Protein AF-A0A6V6YS38-F1 (afdb_monomer)

Radius of gyration: 19.15 Å; Cα contacts (8 Å, |Δi|>4): 257; chains: 1; bounding box: 52×47×45 Å

Structure (mmCIF, N/CA/C/O backbone):
data_AF-A0A6V6YS38-F1
#
_entry.id   AF-A0A6V6YS38-F1
#
loop_
_atom_site.group_PDB
_atom_site.id
_atom_site.type_symbol
_atom_site.label_atom_id
_atom_site.label_alt_id
_atom_site.label_comp_id
_atom_site.label_asym_id
_atom_site.label_entity_id
_atom_site.label_seq_id
_atom_site.pdbx_PDB_ins_code
_atom_site.Cartn_x
_atom_site.Cartn_y
_atom_site.Cartn_z
_atom_site.occupancy
_atom_site.B_iso_or_equiv
_atom_site.auth_seq_id
_atom_site.auth_comp_id
_atom_site.auth_asym_id
_atom_site.auth_atom_id
_atom_site.pdbx_PDB_model_num
ATOM 1 N N . MET A 1 1 ? 4.293 4.737 11.775 1.00 63.19 1 MET A 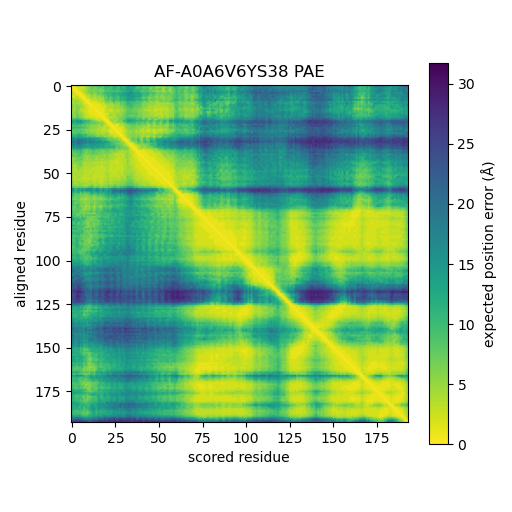N 1
ATOM 2 C CA . MET A 1 1 ? 4.533 5.219 13.163 1.00 63.19 1 MET A CA 1
ATOM 3 C C . MET A 1 1 ? 5.695 4.430 13.756 1.00 63.19 1 MET A C 1
ATOM 5 O O . MET A 1 1 ? 5.780 3.269 13.400 1.00 63.19 1 MET A O 1
ATOM 9 N N . ILE A 1 2 ? 6.575 4.992 14.601 1.00 61.66 2 ILE A N 1
ATOM 10 C CA . ILE A 1 2 ? 7.738 4.248 15.143 1.00 61.66 2 ILE A CA 1
ATOM 11 C C . ILE A 1 2 ? 7.662 4.114 16.668 1.00 61.66 2 ILE A C 1
ATOM 13 O O . ILE A 1 2 ? 7.754 5.125 17.354 1.00 61.66 2 ILE A O 1
ATOM 17 N N . ILE A 1 3 ? 7.565 2.892 17.196 1.00 63.00 3 ILE A N 1
ATOM 18 C CA . ILE A 1 3 ? 7.632 2.599 18.641 1.00 63.00 3 ILE A CA 1
ATOM 19 C C . ILE A 1 3 ? 8.852 1.713 18.891 1.00 63.00 3 ILE A C 1
ATOM 21 O O . ILE A 1 3 ? 8.955 0.652 18.291 1.00 63.00 3 ILE A O 1
ATOM 25 N N . GLU A 1 4 ? 9.812 2.167 19.703 1.00 66.19 4 GLU A N 1
ATOM 26 C CA . GLU A 1 4 ? 11.067 1.434 19.987 1.00 66.19 4 GLU A CA 1
ATOM 27 C C . GLU A 1 4 ? 11.812 0.923 18.727 1.00 66.19 4 GLU A C 1
ATOM 29 O O . GLU A 1 4 ? 12.390 -0.158 18.702 1.00 66.19 4 GLU A O 1
ATOM 34 N N . GLY A 1 5 ? 11.796 1.704 17.638 1.00 64.56 5 GLY A N 1
ATOM 35 C CA . GLY A 1 5 ? 12.422 1.333 16.356 1.00 64.56 5 GLY A CA 1
ATOM 36 C C . GLY A 1 5 ? 11.564 0.438 15.444 1.00 64.56 5 GLY A C 1
ATOM 37 O O . GLY A 1 5 ? 11.982 0.089 14.330 1.00 64.56 5 GLY A O 1
ATOM 38 N N . LEU A 1 6 ? 10.350 0.096 15.875 1.00 62.97 6 LEU A N 1
ATOM 39 C CA . LEU A 1 6 ? 9.393 -0.734 15.148 1.00 62.97 6 LEU A CA 1
ATOM 40 C C . LEU A 1 6 ? 8.407 0.138 14.378 1.00 62.97 6 LEU A C 1
ATOM 42 O O . LEU A 1 6 ? 7.747 0.997 14.959 1.00 62.97 6 LEU A O 1
ATOM 46 N N . ASN A 1 7 ? 8.282 -0.115 13.076 1.00 63.50 7 ASN A N 1
ATOM 47 C CA . ASN A 1 7 ? 7.296 0.571 12.250 1.00 63.50 7 ASN A CA 1
ATOM 48 C C . ASN A 1 7 ? 5.939 -0.107 12.426 1.00 63.50 7 ASN A C 1
ATOM 50 O O . ASN A 1 7 ? 5.775 -1.266 12.055 1.00 63.50 7 ASN A O 1
ATOM 54 N N . ILE A 1 8 ? 4.984 0.633 12.976 1.00 65.00 8 ILE A N 1
ATOM 55 C CA . ILE A 1 8 ? 3.599 0.214 13.170 1.00 65.00 8 ILE A CA 1
ATOM 56 C C . ILE A 1 8 ? 2.719 0.982 12.189 1.00 65.00 8 ILE A C 1
ATOM 58 O O . ILE A 1 8 ? 2.836 2.212 12.057 1.00 65.00 8 ILE A O 1
ATOM 62 N N . PHE A 1 9 ? 1.835 0.239 11.530 1.00 64.38 9 PHE A N 1
ATOM 63 C CA . PHE A 1 9 ? 0.730 0.770 10.744 1.00 64.38 9 PHE A CA 1
ATOM 64 C C . PHE A 1 9 ? -0.583 0.464 11.431 1.00 64.38 9 PHE A C 1
ATOM 66 O O . PHE A 1 9 ? -0.670 -0.485 12.200 1.00 64.38 9 PHE A O 1
ATOM 73 N N . ILE A 1 10 ? -1.562 1.331 11.194 1.00 65.44 10 ILE A N 1
ATOM 74 C CA . ILE A 1 10 ? -2.894 1.224 11.772 1.00 65.44 10 ILE A CA 1
ATOM 75 C C . ILE A 1 10 ? -3.840 0.918 10.612 1.00 65.44 10 ILE A C 1
ATOM 77 O O . ILE A 1 10 ? -4.174 1.815 9.840 1.00 65.44 10 ILE A O 1
ATOM 81 N N . THR A 1 11 ? -4.249 -0.340 10.469 1.00 65.44 11 THR A N 1
ATOM 82 C CA . THR A 1 11 ? -5.358 -0.728 9.586 1.00 65.44 11 THR A CA 1
ATOM 83 C C . THR A 1 11 ? -6.669 -0.127 10.094 1.00 65.44 11 THR A C 1
ATOM 85 O O . THR A 1 11 ? -6.766 0.272 11.258 1.00 65.44 11 THR A O 1
ATOM 88 N N . TRP A 1 12 ? -7.717 -0.085 9.265 1.00 64.38 12 TRP A N 1
ATOM 89 C CA . TRP A 1 12 ? -9.036 0.360 9.734 1.00 64.38 12 TRP A CA 1
ATOM 90 C C . TRP A 1 12 ? -9.541 -0.448 10.929 1.00 64.38 12 TRP A C 1
ATOM 92 O O . TRP A 1 12 ? -10.128 0.125 11.846 1.00 64.38 12 TRP A O 1
ATOM 102 N N . ASP A 1 13 ? -9.281 -1.749 10.970 1.00 66.69 13 ASP A N 1
ATOM 103 C CA . ASP A 1 13 ? -9.660 -2.578 12.109 1.00 66.69 13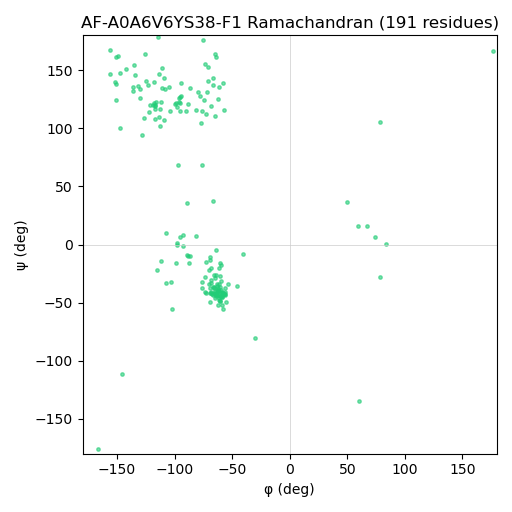 ASP A CA 1
ATOM 104 C C . ASP A 1 13 ? -8.844 -2.267 13.367 1.00 66.69 13 ASP A C 1
ATOM 106 O O . ASP A 1 13 ? -9.422 -2.095 14.441 1.00 66.69 13 ASP A O 1
ATOM 110 N N . GLN A 1 14 ? -7.531 -2.056 13.250 1.00 72.75 14 GLN A N 1
ATOM 111 C CA . GLN A 1 14 ? -6.711 -1.575 14.370 1.00 72.75 14 GLN A CA 1
ATOM 112 C C . GLN A 1 14 ? -7.149 -0.179 14.831 1.00 72.75 14 GLN A C 1
ATOM 114 O O . GLN A 1 14 ? -7.163 0.105 16.030 1.00 72.75 14 GLN A O 1
ATOM 119 N N . TYR A 1 15 ? -7.573 0.677 13.902 1.00 69.31 15 TYR A N 1
ATOM 120 C CA . TYR A 1 15 ? -8.131 1.988 14.205 1.00 69.31 15 TYR A CA 1
ATOM 121 C C . TYR A 1 15 ? -9.447 1.869 14.980 1.00 69.31 15 TYR A C 1
ATOM 123 O O . TYR A 1 15 ? -9.598 2.510 16.017 1.00 69.31 15 TYR A O 1
ATOM 131 N N . LYS A 1 16 ? -10.374 0.998 14.560 1.00 70.25 16 LYS A N 1
ATOM 132 C CA . LYS A 1 16 ? -11.613 0.705 15.308 1.00 70.25 16 LYS A CA 1
ATOM 133 C C . LYS A 1 16 ? -11.307 0.166 16.706 1.00 70.25 16 LYS A C 1
ATOM 135 O O . LYS A 1 16 ? -11.927 0.595 17.676 1.00 70.25 16 LYS A O 1
ATOM 140 N N . ILE A 1 17 ? -10.322 -0.725 16.821 1.00 74.00 17 ILE A N 1
ATOM 141 C CA . ILE A 1 17 ? -9.856 -1.256 18.104 1.00 74.00 17 ILE A CA 1
ATOM 142 C C . ILE A 1 17 ? -9.301 -0.124 18.985 1.00 74.00 17 ILE A C 1
ATOM 144 O O . ILE A 1 17 ? -9.559 -0.107 20.183 1.00 74.00 17 ILE A O 1
ATOM 148 N N . LEU A 1 18 ? -8.566 0.849 18.433 1.00 72.94 18 LEU A N 1
ATOM 149 C CA . LEU A 1 18 ? -8.111 2.045 19.165 1.00 72.94 18 LEU A CA 1
ATOM 150 C C . LEU A 1 18 ? -9.268 2.950 19.589 1.00 72.94 18 LEU A C 1
ATOM 152 O O . LEU A 1 18 ? -9.276 3.414 20.724 1.00 72.94 18 LEU A O 1
ATOM 156 N N . LEU A 1 19 ? -10.261 3.172 18.728 1.00 69.06 19 LEU A N 1
ATOM 157 C CA . LEU A 1 19 ? -11.415 4.015 19.048 1.00 69.06 19 LEU A CA 1
ATOM 158 C C . LEU A 1 19 ? -12.209 3.506 20.260 1.00 69.06 19 LEU A C 1
ATOM 160 O O . LEU A 1 19 ? -12.742 4.325 21.009 1.00 69.06 19 LEU A O 1
ATOM 164 N N . ASN A 1 20 ? -12.241 2.191 20.483 1.00 70.25 20 ASN A N 1
ATOM 165 C CA . ASN A 1 20 ? -12.917 1.581 21.630 1.00 70.25 20 ASN A CA 1
ATOM 166 C C . ASN A 1 20 ? -12.186 1.797 22.976 1.00 70.25 20 ASN A C 1
ATOM 168 O O . ASN A 1 20 ? -12.811 1.651 24.022 1.00 70.25 20 ASN A O 1
ATOM 172 N N . ASP A 1 21 ? -10.914 2.217 22.978 1.00 65.75 21 ASP A N 1
ATOM 173 C CA . ASP A 1 21 ? -10.094 2.435 24.188 1.00 65.75 21 ASP A CA 1
ATOM 174 C C . ASP A 1 21 ? -10.206 3.870 24.752 1.00 65.75 21 ASP A C 1
ATOM 176 O O . ASP A 1 21 ? -9.225 4.458 25.207 1.00 65.75 21 ASP A O 1
ATOM 180 N N . ASN A 1 22 ? -11.384 4.500 24.684 1.00 65.00 22 ASN A N 1
ATOM 181 C CA . ASN A 1 22 ? -11.591 5.914 25.064 1.00 65.00 22 ASN A CA 1
ATOM 182 C C . ASN A 1 22 ? -10.729 6.924 24.270 1.00 65.00 22 ASN A C 1
ATOM 184 O O . ASN A 1 22 ? -10.590 8.089 24.649 1.00 65.00 22 ASN A O 1
ATOM 188 N N . VAL A 1 23 ? -10.150 6.503 23.143 1.00 74.50 23 VAL A N 1
ATOM 189 C CA . VAL A 1 23 ? -9.426 7.388 22.218 1.00 74.50 23 VAL A CA 1
ATOM 190 C C . VAL A 1 23 ? -10.406 8.219 21.396 1.00 74.50 23 VAL A C 1
ATOM 192 O O . VAL A 1 23 ? -10.119 9.371 21.074 1.00 74.50 23 VAL A O 1
ATOM 195 N N . ARG A 1 24 ? -11.580 7.654 21.091 1.00 75.44 24 ARG A N 1
ATOM 196 C CA . ARG A 1 24 ? -12.607 8.291 20.265 1.00 75.44 24 ARG A CA 1
ATOM 197 C C . ARG A 1 24 ? -13.021 9.660 20.792 1.00 75.44 24 ARG A C 1
ATOM 199 O O . ARG A 1 24 ? -12.956 10.622 20.046 1.00 75.44 24 ARG A O 1
ATOM 206 N N . GLU A 1 25 ? -13.328 9.772 22.081 1.00 73.56 25 GLU A N 1
ATOM 207 C CA . GLU A 1 25 ? -13.718 11.046 22.697 1.00 73.56 25 GLU A CA 1
ATOM 208 C C . GLU A 1 25 ? -12.607 12.107 22.580 1.00 73.56 25 GLU A C 1
ATOM 210 O O . GLU A 1 25 ? -12.863 13.258 22.232 1.00 73.56 25 GLU A O 1
ATOM 215 N N . LYS A 1 26 ? -11.340 11.712 22.773 1.00 78.12 26 LYS A N 1
ATOM 216 C CA . LYS A 1 26 ? -10.187 12.614 22.610 1.00 78.12 26 LYS A CA 1
ATOM 217 C C . LYS A 1 26 ? -10.002 13.071 21.160 1.00 78.12 26 LYS A C 1
ATOM 219 O O . LYS A 1 26 ? -9.606 14.210 20.932 1.00 78.12 26 LYS A O 1
ATOM 224 N N . LEU A 1 27 ? -10.268 12.198 20.188 1.00 77.31 27 LEU A N 1
ATOM 225 C CA . LEU A 1 27 ? -10.176 12.522 18.761 1.00 77.31 27 LEU A CA 1
ATOM 226 C C . LEU A 1 27 ? -11.357 13.367 18.271 1.00 77.31 27 LEU A C 1
ATOM 228 O O . LEU A 1 27 ? -11.148 14.259 17.446 1.00 77.31 27 LEU A O 1
ATOM 232 N N . ASP A 1 28 ? -12.562 13.099 18.773 1.00 74.88 28 ASP A N 1
ATOM 233 C CA . ASP A 1 28 ? -13.794 13.805 18.409 1.00 74.88 28 ASP A CA 1
ATOM 234 C C . ASP A 1 28 ? -13.771 15.254 18.924 1.00 74.88 28 ASP A C 1
ATOM 236 O O . ASP A 1 28 ? -14.220 16.162 18.225 1.00 74.88 28 ASP A O 1
ATOM 240 N N . ASN A 1 29 ? -13.133 15.497 20.076 1.00 75.19 29 ASN A N 1
ATOM 241 C CA . ASN A 1 29 ? -12.891 16.839 20.623 1.00 75.19 29 ASN A CA 1
ATOM 242 C C . ASN A 1 29 ? -11.864 17.663 19.819 1.00 75.19 29 ASN A C 1
ATOM 244 O O . ASN A 1 29 ? -11.763 18.877 19.994 1.00 75.19 29 ASN A O 1
ATOM 248 N N . LEU A 1 30 ? -11.112 17.027 18.915 1.00 71.00 30 LEU A N 1
ATOM 249 C CA . LEU A 1 30 ? -10.179 17.682 18.000 1.00 71.00 30 LEU A CA 1
ATOM 250 C C . LEU A 1 30 ? -10.850 17.904 16.639 1.00 71.00 30 LEU A C 1
ATOM 252 O O . LEU A 1 30 ? -10.493 17.282 15.629 1.00 71.00 30 LEU A O 1
ATOM 256 N N . GLN A 1 31 ? -11.839 18.796 16.598 1.00 61.19 31 GLN A N 1
ATOM 257 C CA . GLN A 1 31 ? -12.345 19.317 15.330 1.00 61.19 31 GLN A CA 1
ATOM 258 C C . GLN A 1 31 ? -11.512 20.529 14.896 1.00 61.19 31 GLN A C 1
ATOM 260 O O . GLN A 1 31 ? -11.194 21.382 15.728 1.00 61.19 31 GLN A O 1
ATOM 265 N N . PRO A 1 32 ? -11.109 20.623 13.615 1.00 58.12 32 PRO A N 1
ATOM 266 C CA . PRO A 1 32 ? -10.450 21.821 13.122 1.00 58.12 32 PRO A CA 1
ATOM 267 C C . PRO A 1 32 ? -11.441 22.984 13.181 1.00 58.12 32 PRO A C 1
ATOM 269 O O . PRO A 1 32 ? -12.414 23.022 12.439 1.00 58.12 32 PRO A O 1
ATOM 272 N N . ILE A 1 33 ? -11.179 23.922 14.090 1.00 58.16 33 ILE A N 1
ATOM 273 C CA . ILE A 1 33 ? -11.960 25.157 14.239 1.00 58.16 33 ILE A CA 1
ATOM 274 C C . ILE A 1 33 ? -11.700 26.095 13.039 1.00 58.16 33 ILE A C 1
ATOM 276 O O . ILE A 1 33 ? -12.534 26.936 12.726 1.00 58.16 33 ILE A O 1
ATOM 280 N N . ASP A 1 34 ? -10.566 25.919 12.341 1.00 68.19 34 ASP A N 1
ATOM 281 C CA . ASP A 1 34 ? -10.130 26.733 11.200 1.00 68.19 34 ASP A CA 1
ATOM 282 C C . ASP A 1 34 ? -9.242 25.907 10.224 1.00 68.19 34 ASP A C 1
ATOM 284 O O . ASP A 1 34 ? -8.404 25.126 10.708 1.00 68.19 34 ASP A O 1
ATOM 288 N N . PRO A 1 35 ? -9.385 26.053 8.885 1.00 59.03 35 PRO A N 1
ATOM 289 C CA . PRO A 1 35 ? -8.475 25.498 7.874 1.00 59.03 35 PRO A CA 1
ATOM 290 C C . PRO A 1 35 ? -6.974 25.693 8.158 1.00 59.03 35 PRO A C 1
ATOM 292 O O . PRO A 1 35 ? -6.184 24.774 7.911 1.00 59.03 35 PRO A O 1
ATOM 295 N N . ASP A 1 36 ? -6.567 26.818 8.747 1.00 67.94 36 ASP A N 1
ATOM 296 C CA . ASP A 1 36 ? -5.155 27.099 9.052 1.00 67.94 36 ASP A CA 1
ATOM 297 C C . ASP A 1 36 ? -4.590 26.186 10.159 1.00 67.94 36 ASP A C 1
ATOM 299 O O . ASP A 1 36 ? -3.381 25.949 10.252 1.00 67.94 36 ASP A O 1
ATOM 303 N N . ASN A 1 37 ? -5.465 25.583 10.970 1.00 70.56 37 ASN A N 1
ATOM 304 C CA . ASN A 1 37 ? -5.094 24.702 12.078 1.00 70.56 37 ASN A CA 1
ATOM 305 C C . ASN A 1 37 ? -5.152 23.206 11.737 1.00 70.56 37 ASN A C 1
ATOM 307 O O . ASN A 1 37 ? -4.813 22.375 12.586 1.00 70.56 37 ASN A O 1
ATOM 311 N N . VAL A 1 38 ? -5.503 22.833 10.502 1.00 68.81 38 VAL A N 1
ATOM 312 C CA . VAL A 1 38 ? -5.636 21.426 10.075 1.00 68.81 38 VAL A CA 1
ATOM 313 C C . VAL A 1 38 ? -4.352 20.631 10.324 1.00 68.81 38 VAL A C 1
ATOM 315 O O . VAL A 1 38 ? -4.404 19.520 10.851 1.00 68.81 38 VAL A O 1
ATOM 318 N N . LYS A 1 39 ? -3.177 21.210 10.033 1.00 68.69 39 LYS A N 1
ATOM 319 C CA . LYS A 1 39 ? -1.879 20.551 10.283 1.00 68.69 39 LYS A CA 1
ATOM 320 C C . LYS A 1 39 ? -1.627 20.294 11.770 1.00 68.69 39 LYS A C 1
ATOM 322 O O . LYS A 1 39 ? -1.082 19.249 12.128 1.00 68.69 39 LYS A O 1
ATOM 327 N N . LYS A 1 40 ? -2.013 21.236 12.634 1.00 74.25 40 LYS A N 1
ATOM 328 C CA . LYS A 1 40 ? -1.834 21.131 14.087 1.00 74.25 40 LYS A CA 1
ATOM 329 C C . LYS A 1 40 ? -2.750 20.054 14.663 1.00 74.25 40 LYS A C 1
ATOM 331 O O . LYS A 1 40 ? -2.262 19.148 15.332 1.00 74.25 40 LYS A O 1
ATOM 336 N N . VAL A 1 41 ? -4.032 20.097 14.303 1.00 73.31 41 VAL A N 1
ATOM 337 C CA . VAL A 1 41 ? -5.027 19.081 14.675 1.00 73.31 41 VAL A CA 1
ATOM 338 C C . VAL A 1 41 ? -4.593 17.697 14.203 1.00 73.31 41 VAL A C 1
ATOM 340 O O . VAL A 1 41 ? -4.658 16.736 14.963 1.00 73.31 41 VAL A O 1
ATOM 343 N N . PHE A 1 42 ? -4.076 17.587 12.979 1.00 67.12 42 PHE A N 1
ATOM 344 C CA . PHE A 1 42 ? -3.577 16.322 12.455 1.00 67.12 42 PHE A CA 1
ATOM 345 C C . PHE A 1 42 ? -2.404 15.763 13.275 1.00 67.12 42 PHE A C 1
ATOM 347 O O . PHE A 1 42 ? -2.396 14.586 13.642 1.00 67.12 42 PHE A O 1
ATOM 354 N N . LYS A 1 43 ? -1.429 16.613 13.619 1.00 73.50 43 LYS A N 1
ATOM 355 C CA . LYS A 1 43 ? -0.300 16.224 14.474 1.00 73.50 43 LYS A CA 1
ATOM 356 C C . LYS A 1 43 ? -0.774 15.734 15.846 1.00 73.50 43 LYS A C 1
ATOM 358 O O . LYS 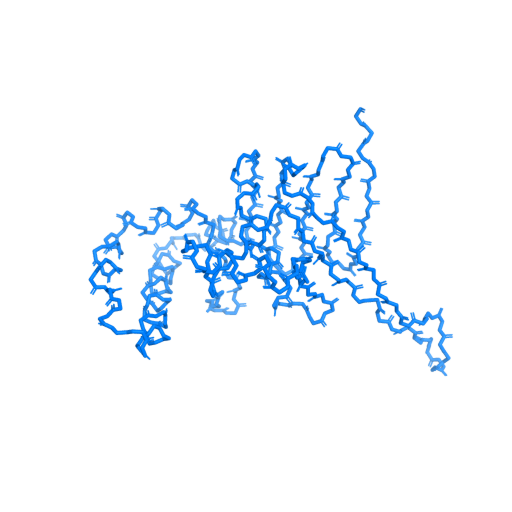A 1 43 ? -0.225 14.772 16.376 1.00 73.50 43 LYS A O 1
ATOM 363 N N . GLU A 1 44 ? -1.795 16.374 16.401 1.00 78.88 44 GLU A N 1
ATOM 364 C CA . GLU A 1 44 ? -2.348 16.055 17.717 1.00 78.88 44 GLU A CA 1
ATOM 365 C C . GLU A 1 44 ? -3.155 14.749 17.708 1.00 78.88 44 GLU A C 1
ATOM 367 O O . GLU A 1 44 ? -2.951 13.900 18.576 1.00 78.88 44 GLU A O 1
ATOM 372 N N . LYS A 1 45 ? -3.953 14.506 16.660 1.00 76.75 45 LYS A N 1
ATOM 373 C CA . LYS A 1 45 ? -4.620 13.213 16.430 1.00 76.75 45 LYS A CA 1
ATOM 374 C C . LYS A 1 45 ? -3.617 12.066 16.319 1.00 76.75 45 LYS A C 1
ATOM 376 O O . LYS A 1 45 ? -3.793 11.034 16.963 1.00 76.75 45 LYS A O 1
ATOM 381 N N . ASN A 1 46 ? -2.531 12.262 15.569 1.00 72.31 46 ASN A N 1
ATOM 382 C CA . ASN A 1 46 ? -1.465 11.263 15.467 1.00 72.31 46 ASN A CA 1
ATOM 383 C C . ASN A 1 46 ? -0.783 10.988 16.803 1.00 72.31 46 ASN A C 1
ATOM 385 O O . ASN A 1 46 ? -0.445 9.841 17.073 1.00 72.31 46 ASN A O 1
ATOM 389 N N . LYS A 1 47 ? -0.584 12.019 17.631 1.00 79.88 47 LYS A N 1
ATOM 390 C CA . LYS A 1 47 ? -0.007 11.853 18.965 1.00 79.88 47 LYS A CA 1
ATOM 391 C C . LYS A 1 47 ? -0.918 11.018 19.866 1.00 79.88 47 LYS A C 1
ATOM 393 O O . LYS A 1 47 ? -0.446 10.091 20.503 1.00 79.88 47 LYS A O 1
ATOM 398 N N . ILE A 1 48 ? -2.223 11.280 19.867 1.00 82.75 48 ILE A N 1
ATOM 399 C CA . ILE A 1 48 ? -3.176 10.490 20.662 1.00 82.75 48 ILE A CA 1
ATOM 400 C C . ILE A 1 48 ? -3.169 9.019 20.228 1.00 82.75 48 ILE A C 1
ATOM 402 O O . ILE A 1 48 ? -3.155 8.125 21.073 1.00 82.75 48 ILE A O 1
ATOM 406 N N . LEU A 1 49 ? -3.168 8.764 18.915 1.00 78.75 49 LEU A N 1
ATOM 407 C CA . LEU A 1 49 ? -3.067 7.404 18.383 1.00 78.75 49 LEU A CA 1
ATOM 408 C C . LEU A 1 49 ? -1.739 6.750 18.776 1.00 78.75 49 LEU A C 1
ATOM 410 O O . LEU A 1 49 ? -1.729 5.580 19.146 1.00 78.75 49 LEU A O 1
ATOM 414 N N . PHE A 1 50 ? -0.642 7.509 18.738 1.00 78.94 50 PHE A N 1
ATOM 415 C CA . PHE A 1 50 ? 0.676 7.053 19.169 1.00 78.94 50 PHE A CA 1
ATOM 416 C C . PHE A 1 50 ? 0.671 6.599 20.622 1.00 78.94 50 PHE A C 1
ATOM 418 O O . PHE A 1 50 ? 1.001 5.449 20.903 1.00 78.94 50 PHE A O 1
ATOM 425 N N . ASP A 1 51 ? 0.229 7.473 21.522 1.00 81.94 51 ASP A N 1
ATOM 426 C CA . ASP A 1 51 ? 0.227 7.222 22.961 1.00 81.94 51 ASP A CA 1
ATOM 427 C C . ASP A 1 51 ? -0.639 5.992 23.304 1.00 81.94 51 ASP A C 1
ATOM 429 O O . ASP A 1 51 ? -0.290 5.190 24.173 1.00 81.94 51 ASP A O 1
ATOM 433 N N . ALA A 1 52 ? -1.754 5.791 22.589 1.00 81.06 52 ALA A N 1
ATOM 434 C CA . ALA A 1 52 ? -2.630 4.633 22.766 1.00 81.06 52 ALA A CA 1
ATOM 435 C C . ALA A 1 52 ? -1.972 3.312 22.325 1.00 81.06 52 ALA A C 1
ATOM 437 O O . ALA A 1 52 ? -2.078 2.298 23.020 1.00 81.06 52 ALA A O 1
ATOM 438 N N . ILE A 1 53 ? -1.269 3.316 21.191 1.00 79.31 53 ILE A N 1
ATOM 439 C CA . ILE A 1 53 ? -0.538 2.141 20.695 1.00 79.31 53 ILE A CA 1
ATOM 440 C C . ILE A 1 53 ? 0.651 1.836 21.606 1.00 79.31 53 ILE A C 1
ATOM 442 O O . ILE A 1 53 ? 0.868 0.676 21.950 1.00 79.31 53 ILE A O 1
ATOM 446 N N . GLU A 1 54 ? 1.380 2.861 22.050 1.00 78.25 54 GLU A N 1
ATOM 447 C CA . GLU A 1 54 ? 2.498 2.709 22.981 1.00 78.25 54 GLU A CA 1
ATOM 448 C C . GLU A 1 54 ? 2.034 2.137 24.323 1.00 78.25 54 GLU A C 1
ATOM 450 O O . GLU A 1 54 ? 2.645 1.205 24.842 1.00 78.25 54 GLU A O 1
ATOM 455 N N . THR A 1 55 ? 0.913 2.626 24.853 1.00 80.12 55 THR A N 1
ATOM 456 C CA . THR A 1 55 ? 0.309 2.088 26.079 1.00 80.12 55 THR A CA 1
ATOM 457 C C . THR A 1 55 ? -0.048 0.611 25.911 1.00 80.12 55 THR A C 1
ATOM 459 O O . THR A 1 55 ? 0.262 -0.200 26.780 1.00 80.12 55 THR A O 1
ATOM 462 N N . ARG A 1 56 ? -0.644 0.223 24.775 1.00 77.44 56 ARG A N 1
ATOM 463 C CA . ARG A 1 56 ? -0.943 -1.188 24.482 1.00 77.44 56 ARG A CA 1
ATOM 464 C C . ARG A 1 56 ? 0.308 -2.046 24.361 1.00 77.44 56 ARG A C 1
ATOM 466 O O . ARG A 1 56 ? 0.315 -3.154 24.886 1.00 77.44 56 ARG A O 1
ATOM 473 N N . TYR A 1 57 ? 1.342 -1.545 23.694 1.00 77.25 57 TYR A N 1
ATOM 474 C CA . TYR A 1 57 ? 2.621 -2.238 23.570 1.00 77.25 57 TYR A CA 1
ATOM 475 C C . TYR A 1 57 ? 3.255 -2.479 24.947 1.00 77.25 57 TYR A C 1
ATOM 477 O O . TYR A 1 57 ? 3.610 -3.611 25.262 1.00 77.25 57 TYR A O 1
ATOM 485 N N . ARG A 1 58 ? 3.313 -1.445 25.798 1.00 78.00 58 ARG A N 1
ATOM 486 C CA . ARG A 1 58 ? 3.900 -1.516 27.148 1.00 78.00 58 ARG A CA 1
ATOM 487 C C . ARG A 1 58 ? 3.095 -2.378 28.126 1.00 78.00 58 ARG A C 1
ATOM 489 O O . ARG A 1 58 ? 3.683 -2.967 29.026 1.00 78.00 58 ARG A O 1
ATOM 496 N N . ASN A 1 59 ? 1.772 -2.451 27.963 1.00 75.94 59 ASN A N 1
ATOM 497 C CA . ASN A 1 59 ? 0.881 -3.188 28.867 1.00 75.94 59 ASN A CA 1
ATOM 498 C C . ASN A 1 59 ? 0.672 -4.663 28.479 1.00 75.94 59 ASN A C 1
ATOM 500 O O . ASN A 1 59 ? 0.047 -5.399 29.242 1.00 75.94 59 ASN A O 1
ATOM 504 N N . LYS A 1 60 ? 1.136 -5.115 27.306 1.00 65.94 60 LYS A N 1
ATOM 505 C CA . LYS A 1 60 ? 1.050 -6.533 26.929 1.00 65.94 60 LYS A CA 1
ATOM 506 C C . LYS A 1 60 ? 2.146 -7.331 27.639 1.00 65.94 60 LYS A C 1
ATOM 508 O O . LYS A 1 60 ? 3.326 -7.044 27.480 1.00 65.94 60 LYS A O 1
ATOM 513 N N . GLU A 1 61 ? 1.759 -8.412 28.318 1.00 54.38 61 GLU A N 1
ATOM 514 C CA . GLU A 1 61 ? 2.702 -9.405 28.869 1.00 54.38 61 GLU A CA 1
ATOM 515 C C . GLU A 1 61 ? 3.535 -10.096 27.773 1.00 54.38 61 GLU A C 1
ATOM 517 O O . GLU A 1 61 ? 4.610 -10.627 28.047 1.00 54.38 61 GLU A O 1
ATOM 522 N N . ASN A 1 62 ? 3.068 -10.066 26.516 1.00 68.69 62 ASN A N 1
ATOM 523 C CA . ASN A 1 62 ? 3.746 -10.673 25.378 1.00 68.69 62 ASN A CA 1
ATOM 524 C C . ASN A 1 62 ? 3.917 -9.685 24.213 1.00 68.69 62 ASN A C 1
ATOM 526 O O . ASN A 1 62 ? 3.054 -9.551 23.339 1.00 68.69 62 ASN A O 1
ATOM 530 N N . ALA A 1 63 ? 5.078 -9.025 24.178 1.00 69.75 63 ALA A N 1
ATOM 531 C CA . ALA A 1 63 ? 5.489 -8.159 23.075 1.00 69.75 63 ALA A CA 1
ATOM 532 C C . ALA A 1 63 ? 5.426 -8.880 21.717 1.00 69.75 63 ALA A C 1
ATOM 534 O O . ALA A 1 63 ? 5.044 -8.279 20.720 1.00 69.75 63 ALA A O 1
ATOM 535 N N . LEU A 1 64 ? 5.715 -10.184 21.665 1.00 68.38 64 LEU A N 1
ATOM 536 C CA . LEU A 1 64 ? 5.721 -10.959 20.422 1.00 68.38 64 LEU A CA 1
ATOM 537 C C . LEU A 1 64 ? 4.322 -11.077 19.796 1.00 68.38 64 LEU A C 1
ATOM 539 O O . LEU A 1 64 ? 4.169 -11.024 18.576 1.00 68.38 64 LEU A O 1
ATOM 543 N N . GLU A 1 65 ? 3.293 -11.216 20.631 1.00 73.12 65 GLU A N 1
ATOM 544 C CA . GLU A 1 65 ? 1.898 -11.262 20.191 1.00 73.12 65 GLU A CA 1
ATOM 545 C C . GLU A 1 65 ? 1.451 -9.901 19.648 1.00 73.12 65 GLU A C 1
ATOM 547 O O . GLU A 1 65 ? 0.802 -9.832 18.607 1.00 73.12 65 GLU A O 1
ATOM 552 N N . PHE A 1 66 ? 1.862 -8.812 20.307 1.00 74.38 66 PHE A N 1
ATOM 553 C CA . PHE A 1 66 ? 1.642 -7.459 19.803 1.00 74.38 66 PHE A CA 1
ATOM 554 C C . PHE A 1 66 ? 2.330 -7.254 18.447 1.00 74.38 66 PHE A C 1
ATOM 556 O O . PHE A 1 66 ? 1.698 -6.807 17.496 1.00 74.38 66 PHE A O 1
ATOM 563 N N . LEU A 1 67 ? 3.604 -7.628 18.314 1.00 70.19 67 LEU A N 1
ATOM 564 C CA . LEU A 1 67 ? 4.336 -7.484 17.053 1.00 70.19 67 LEU A CA 1
ATOM 565 C C . LEU A 1 67 ? 3.656 -8.256 15.922 1.00 70.19 67 LEU A C 1
ATOM 567 O O . LEU A 1 67 ? 3.446 -7.705 14.844 1.00 70.19 67 LEU A O 1
ATOM 571 N N . ASN A 1 68 ? 3.235 -9.496 16.177 1.00 69.62 68 ASN A N 1
ATOM 572 C CA . ASN A 1 68 ? 2.526 -10.291 15.179 1.00 69.62 68 ASN A CA 1
ATOM 573 C C . ASN A 1 68 ? 1.178 -9.682 14.773 1.00 69.62 68 ASN A C 1
ATOM 575 O O . ASN A 1 68 ? 0.819 -9.799 13.608 1.00 69.62 68 ASN A O 1
ATOM 579 N N . SER A 1 69 ? 0.446 -9.025 15.678 1.00 70.44 69 SER A N 1
ATOM 580 C CA . SER A 1 69 ? -0.858 -8.432 15.350 1.00 70.44 69 SER A CA 1
ATOM 581 C C . SER A 1 69 ? -0.787 -7.001 14.801 1.00 70.44 69 SER A C 1
ATOM 583 O O . SER A 1 69 ? -1.780 -6.514 14.266 1.00 70.44 69 SER A O 1
ATOM 585 N N . TRP A 1 70 ? 0.344 -6.303 14.971 1.00 73.38 70 TRP A N 1
ATOM 586 C CA . TRP A 1 70 ? 0.499 -4.883 14.610 1.00 73.38 70 TRP A CA 1
ATOM 587 C C . TRP A 1 70 ? 1.516 -4.613 13.496 1.00 73.38 70 TRP A C 1
ATOM 589 O O . TRP A 1 70 ? 1.432 -3.576 12.840 1.00 73.38 70 TRP A O 1
ATOM 599 N N . MET A 1 71 ? 2.465 -5.522 13.250 1.00 73.25 71 MET A N 1
ATOM 600 C CA . MET A 1 71 ? 3.433 -5.401 12.147 1.00 73.25 71 MET A CA 1
ATOM 601 C C . MET A 1 71 ? 3.060 -6.216 10.912 1.00 73.25 71 MET A C 1
ATOM 603 O O . MET A 1 71 ? 3.621 -5.984 9.836 1.00 73.25 71 MET A O 1
ATOM 607 N N . LYS A 1 72 ? 2.134 -7.164 11.069 1.00 81.00 72 LYS A N 1
ATOM 608 C CA . LYS A 1 72 ? 1.585 -7.961 9.980 1.00 81.00 72 LYS A CA 1
ATOM 609 C C . LYS A 1 72 ? 0.154 -7.542 9.729 1.00 81.00 72 LYS A C 1
ATOM 611 O O . LYS A 1 72 ? -0.590 -7.244 10.661 1.00 81.00 72 LYS A O 1
ATOM 616 N N . PHE A 1 73 ? -0.220 -7.540 8.467 1.00 83.81 73 PHE A N 1
ATOM 617 C CA . PHE A 1 73 ? -1.599 -7.376 8.059 1.00 83.81 73 PHE A CA 1
ATOM 618 C C . PHE A 1 73 ? -1.902 -8.418 6.994 1.00 83.81 73 PHE A C 1
ATOM 620 O O . PHE A 1 73 ? -1.036 -8.796 6.205 1.00 83.81 73 PHE A O 1
ATOM 627 N N . ASP A 1 74 ? -3.136 -8.886 7.013 1.00 90.31 74 ASP A N 1
ATOM 628 C CA . ASP A 1 74 ? -3.688 -9.797 6.031 1.00 90.31 74 ASP A CA 1
ATOM 629 C C . ASP A 1 74 ? -5.169 -9.454 5.914 1.00 90.31 74 ASP A C 1
ATOM 631 O O . ASP A 1 74 ? -5.954 -9.741 6.817 1.00 90.31 74 ASP A O 1
ATOM 635 N N . ILE A 1 75 ? -5.509 -8.706 4.869 1.00 89.75 75 ILE A N 1
ATOM 636 C CA . ILE A 1 75 ? -6.848 -8.162 4.661 1.00 89.75 75 ILE A CA 1
ATOM 637 C C . ILE A 1 75 ? -7.370 -8.590 3.298 1.00 89.75 75 ILE A C 1
ATOM 639 O O . ILE A 1 75 ? -6.639 -8.598 2.306 1.00 89.75 75 ILE A O 1
ATOM 643 N N . GLU A 1 76 ? -8.657 -8.915 3.236 1.00 93.62 76 GLU A N 1
ATOM 644 C CA . GLU A 1 76 ? -9.303 -9.463 2.046 1.00 93.62 76 GLU A CA 1
ATOM 645 C C . GLU A 1 76 ? -10.537 -8.650 1.635 1.00 93.62 76 GLU A C 1
ATOM 647 O O . GLU A 1 76 ? -11.094 -7.847 2.391 1.00 93.62 76 GLU A O 1
ATOM 652 N N . GLY A 1 77 ? -10.981 -8.860 0.397 1.00 89.75 77 GLY A N 1
ATOM 653 C CA . GLY A 1 77 ? -12.253 -8.350 -0.097 1.00 89.75 77 GLY A CA 1
ATOM 654 C C . GLY A 1 77 ? -12.345 -6.826 -0.039 1.00 89.75 77 GLY A C 1
ATOM 655 O O . GLY A 1 77 ? -11.433 -6.123 -0.460 1.00 89.75 77 GLY A O 1
ATOM 656 N N . LYS A 1 78 ? -13.477 -6.302 0.442 1.00 86.25 78 LYS A N 1
ATOM 657 C CA . LYS A 1 78 ? -13.765 -4.858 0.443 1.00 86.25 78 LYS A CA 1
ATOM 658 C C . LYS A 1 78 ? -12.719 -4.051 1.220 1.00 86.25 78 LYS A C 1
ATOM 660 O O . LYS A 1 78 ? -12.301 -3.001 0.742 1.00 86.25 78 LYS A O 1
ATOM 665 N N . GLU A 1 79 ? -12.268 -4.559 2.362 1.00 83.50 79 GLU A N 1
ATOM 666 C CA . GLU A 1 79 ? -11.277 -3.873 3.190 1.00 83.50 79 GLU A CA 1
ATOM 667 C C . GLU A 1 79 ? -9.934 -3.734 2.461 1.00 83.50 79 GLU A C 1
ATOM 669 O O . GLU A 1 79 ? -9.337 -2.658 2.470 1.00 83.50 79 GLU A O 1
ATOM 674 N N . ALA A 1 80 ? -9.492 -4.781 1.760 1.00 88.94 80 ALA A N 1
ATOM 675 C CA . ALA A 1 80 ? -8.287 -4.738 0.933 1.00 88.94 80 ALA A CA 1
ATOM 676 C C . ALA A 1 80 ? -8.356 -3.623 -0.123 1.00 88.94 80 ALA A C 1
ATOM 678 O O . ALA A 1 80 ? -7.401 -2.868 -0.298 1.00 88.94 80 ALA A O 1
ATOM 679 N N . LYS A 1 81 ? -9.508 -3.471 -0.789 1.00 87.44 81 LYS A N 1
ATOM 680 C CA . LYS A 1 81 ? -9.716 -2.434 -1.815 1.00 87.44 81 LYS A CA 1
ATOM 681 C C . LYS A 1 81 ? -9.659 -1.025 -1.230 1.00 87.44 81 LYS A C 1
ATOM 683 O O . LYS A 1 81 ? -9.050 -0.140 -1.827 1.00 87.44 81 LYS A O 1
ATOM 688 N N . GLU A 1 82 ? -10.277 -0.828 -0.068 1.00 82.75 82 GLU A N 1
ATOM 689 C CA . GLU A 1 82 ? -10.372 0.474 0.603 1.00 82.75 82 GLU A CA 1
ATOM 690 C C . GLU A 1 82 ? -9.046 0.914 1.241 1.00 82.75 82 GLU A C 1
ATOM 692 O O . GLU A 1 82 ? -8.782 2.109 1.322 1.00 82.75 82 GLU A O 1
ATOM 697 N N . ASN A 1 83 ? -8.189 -0.032 1.643 1.00 82.12 83 ASN A N 1
ATOM 698 C CA . ASN A 1 83 ? -6.884 0.249 2.257 1.00 82.12 83 ASN A CA 1
ATOM 699 C C . ASN A 1 83 ? -5.702 0.169 1.277 1.00 82.12 83 ASN A C 1
ATOM 701 O O . ASN A 1 83 ? -4.558 0.356 1.691 1.00 82.12 83 ASN A O 1
ATOM 705 N N . ALA A 1 84 ? -5.931 -0.138 -0.002 1.00 87.00 84 ALA A N 1
ATOM 706 C CA . ALA A 1 84 ? -4.853 -0.429 -0.945 1.00 87.00 84 ALA A CA 1
ATOM 707 C C . ALA A 1 84 ? -3.865 0.725 -1.098 1.00 87.00 84 ALA A C 1
ATOM 709 O O . ALA A 1 84 ? -2.661 0.539 -0.918 1.00 87.00 84 ALA A O 1
ATOM 710 N N . TRP A 1 85 ? -4.377 1.926 -1.377 1.00 85.50 85 TRP A N 1
ATOM 711 C CA . TRP A 1 85 ? -3.536 3.116 -1.443 1.00 85.50 85 TRP A CA 1
ATOM 712 C C . TRP A 1 85 ? -2.892 3.350 -0.048 1.00 85.50 85 TRP A C 1
ATOM 714 O O . TRP A 1 85 ? -1.713 3.679 -0.012 1.00 85.50 85 TRP A O 1
ATOM 724 N N . ASN A 1 86 ? -3.621 3.123 1.076 1.00 80.06 86 ASN A N 1
ATOM 725 C CA . ASN A 1 86 ? -3.233 3.087 2.511 1.00 80.06 86 ASN A CA 1
ATOM 726 C C . ASN A 1 86 ? -1.813 2.623 2.688 1.00 80.06 86 ASN A C 1
ATOM 728 O O . ASN A 1 86 ? -0.823 3.345 2.820 1.00 80.06 86 ASN A O 1
ATOM 732 N N . LEU A 1 87 ? -1.809 1.312 2.601 1.00 83.75 87 LEU A N 1
ATOM 733 C CA . LEU A 1 87 ? -0.728 0.446 2.941 1.00 83.75 87 LEU A CA 1
ATOM 734 C C . LEU A 1 87 ? 0.400 0.605 1.924 1.00 83.75 87 LEU A C 1
ATOM 736 O O . LEU A 1 87 ? 1.564 0.560 2.308 1.00 83.75 87 LEU A O 1
ATOM 740 N N . LEU A 1 88 ? 0.085 0.869 0.650 1.00 85.88 88 LEU A N 1
ATOM 741 C CA . LEU A 1 88 ? 1.106 1.092 -0.369 1.00 85.88 88 LEU A CA 1
ATOM 742 C C . LEU A 1 88 ? 1.831 2.428 -0.242 1.00 85.88 88 LEU A C 1
ATOM 744 O O . LEU A 1 88 ? 3.043 2.471 -0.430 1.00 85.88 88 LEU A O 1
ATOM 748 N N . ASN A 1 89 ? 1.128 3.519 0.050 1.00 83.88 89 ASN A N 1
ATOM 749 C CA . ASN A 1 89 ? 1.750 4.831 0.224 1.00 83.88 89 ASN A CA 1
ATOM 750 C C . ASN A 1 89 ? 2.694 4.801 1.424 1.00 83.88 89 ASN A C 1
ATOM 752 O O . ASN A 1 89 ? 3.815 5.298 1.378 1.00 83.88 89 ASN A O 1
ATOM 756 N N . ASP A 1 90 ? 2.224 4.166 2.487 1.00 78.69 90 ASP A N 1
ATOM 757 C CA . ASP A 1 90 ? 2.970 3.922 3.701 1.00 78.69 90 ASP A CA 1
ATOM 758 C C . ASP A 1 90 ? 4.190 3.026 3.454 1.00 78.69 90 ASP A C 1
ATOM 760 O O . ASP A 1 90 ? 5.292 3.342 3.901 1.00 78.69 90 ASP A O 1
ATOM 764 N N . TYR A 1 91 ? 4.031 1.962 2.661 1.00 83.44 91 TYR A N 1
ATOM 765 C CA . TYR A 1 91 ? 5.143 1.132 2.206 1.00 83.44 91 TYR A CA 1
ATOM 766 C C . TYR A 1 91 ? 6.157 1.950 1.395 1.00 83.44 91 TYR A C 1
ATOM 768 O O . TYR A 1 91 ? 7.357 1.841 1.634 1.00 83.44 91 TYR A O 1
ATOM 776 N N . CYS A 1 92 ? 5.694 2.808 0.481 1.00 83.81 92 CYS A N 1
ATOM 777 C CA . CYS A 1 92 ? 6.558 3.654 -0.342 1.00 83.81 92 CYS A CA 1
ATOM 778 C C . CYS A 1 92 ? 7.336 4.681 0.483 1.00 83.81 92 CYS A C 1
ATOM 780 O O . CYS A 1 92 ? 8.520 4.880 0.249 1.00 83.81 92 CYS A O 1
ATOM 782 N N . ARG A 1 93 ? 6.712 5.298 1.491 1.00 81.56 93 ARG A N 1
ATOM 783 C CA . ARG A 1 93 ? 7.391 6.251 2.387 1.00 81.56 93 ARG A CA 1
ATOM 784 C C . ARG A 1 93 ? 8.553 5.633 3.160 1.00 81.56 93 ARG A C 1
ATOM 786 O O . ARG A 1 93 ? 9.475 6.349 3.528 1.00 81.56 93 ARG A O 1
ATOM 793 N N . GLU A 1 94 ? 8.507 4.327 3.401 1.00 80.06 94 GLU A N 1
ATOM 794 C CA . GLU A 1 94 ? 9.580 3.581 4.066 1.00 80.06 94 GLU A CA 1
ATOM 795 C C . GLU A 1 94 ? 10.644 3.045 3.094 1.00 80.06 94 GLU A C 1
ATOM 797 O O . GLU A 1 94 ? 11.660 2.499 3.534 1.00 80.06 94 GLU A O 1
ATOM 802 N N . LYS A 1 95 ? 10.414 3.120 1.778 1.00 81.81 95 LYS A N 1
ATOM 803 C CA . LYS A 1 95 ? 11.279 2.531 0.753 1.00 81.81 95 LYS A CA 1
ATOM 804 C C . LYS A 1 95 ? 11.673 3.586 -0.278 1.00 81.81 95 LYS A C 1
ATOM 806 O O . LYS A 1 95 ? 10.899 3.913 -1.167 1.00 81.81 95 LYS A O 1
ATOM 811 N N . ASP A 1 96 ? 12.937 3.996 -0.261 1.00 82.56 96 ASP A N 1
ATOM 812 C CA . ASP A 1 96 ? 13.468 5.049 -1.148 1.00 82.56 96 ASP A CA 1
ATOM 813 C C . ASP A 1 96 ? 13.453 4.719 -2.657 1.00 82.56 96 ASP A C 1
ATOM 815 O O . ASP A 1 96 ? 13.828 5.545 -3.483 1.00 82.56 96 ASP A O 1
ATOM 819 N N . TYR A 1 97 ? 13.057 3.503 -3.040 1.00 86.12 97 TYR A N 1
ATOM 820 C CA . TYR A 1 97 ? 13.023 3.035 -4.428 1.00 86.12 97 TYR A CA 1
ATOM 821 C C . TYR A 1 97 ? 11.605 2.921 -4.999 1.00 86.12 97 TYR A C 1
ATOM 823 O O . TYR A 1 97 ? 11.429 2.331 -6.063 1.00 86.12 97 TYR A O 1
ATOM 831 N N . THR A 1 98 ? 10.576 3.414 -4.310 1.00 90.19 98 THR A N 1
ATOM 832 C CA . THR A 1 98 ? 9.199 3.317 -4.804 1.00 90.19 98 THR A CA 1
ATOM 833 C C . THR A 1 98 ? 8.348 4.510 -4.389 1.00 90.19 98 THR A C 1
ATOM 835 O O . THR A 1 98 ? 8.530 5.074 -3.315 1.00 90.19 98 THR A O 1
ATOM 838 N N . TYR A 1 99 ? 7.392 4.895 -5.231 1.00 90.38 99 TYR A N 1
ATOM 839 C CA . TYR A 1 99 ? 6.414 5.935 -4.912 1.00 90.38 99 TYR A CA 1
ATOM 840 C C . TYR A 1 99 ? 5.093 5.709 -5.645 1.00 90.38 99 TYR A C 1
ATOM 842 O O . TYR A 1 99 ? 5.024 4.980 -6.636 1.00 90.38 99 TYR A O 1
ATOM 850 N N . LEU A 1 100 ? 4.031 6.339 -5.146 1.00 88.69 100 LEU A N 1
ATOM 851 C CA . LEU A 1 100 ? 2.728 6.323 -5.798 1.00 88.69 100 LEU A CA 1
ATOM 852 C C . LEU A 1 100 ? 2.547 7.548 -6.687 1.00 88.69 100 LEU A C 1
ATOM 854 O O . LEU A 1 100 ? 2.898 8.668 -6.315 1.00 88.69 100 LEU A O 1
ATOM 858 N N . LYS A 1 101 ? 1.955 7.320 -7.853 1.00 87.00 101 LYS A N 1
ATOM 859 C CA . LYS A 1 101 ? 1.608 8.330 -8.843 1.00 87.00 101 LYS A CA 1
ATOM 860 C C . LYS A 1 101 ? 0.093 8.331 -9.026 1.00 87.00 101 LYS A C 1
ATOM 862 O O . LYS A 1 101 ? -0.511 7.307 -9.354 1.00 87.00 101 LYS A O 1
ATOM 867 N N . ASP A 1 102 ? -0.513 9.491 -8.788 1.00 81.38 102 ASP A N 1
ATOM 868 C CA . ASP A 1 102 ? -1.920 9.726 -9.101 1.00 81.38 102 ASP A CA 1
ATOM 869 C C . ASP A 1 102 ? -2.067 9.897 -10.618 1.00 81.38 102 ASP A C 1
ATOM 871 O O . ASP A 1 102 ? -1.391 10.725 -11.228 1.00 81.38 102 ASP A O 1
ATOM 875 N N . ASN A 1 103 ? -2.933 9.086 -11.223 1.00 81.12 103 ASN A N 1
ATOM 876 C CA . ASN A 1 103 ? -3.156 9.077 -12.668 1.00 81.12 103 ASN A CA 1
ATOM 877 C C . ASN A 1 103 ? -4.308 9.996 -13.102 1.00 81.12 103 ASN A C 1
ATOM 879 O O . ASN A 1 103 ? -4.598 10.077 -14.295 1.00 81.12 103 ASN A O 1
ATOM 883 N N . ARG A 1 104 ? -4.985 10.663 -12.161 1.00 79.06 104 ARG A N 1
ATOM 884 C CA . ARG A 1 104 ? -6.059 11.616 -12.462 1.00 79.06 104 ARG A CA 1
ATOM 885 C C . ARG A 1 104 ? -5.493 12.891 -13.080 1.00 79.06 104 ARG A C 1
ATOM 887 O O . ARG A 1 104 ? -4.475 13.417 -12.628 1.00 79.06 104 ARG A O 1
ATOM 894 N N . SER A 1 105 ? -6.200 13.432 -14.063 1.00 78.94 105 SER A N 1
ATOM 895 C CA . SER A 1 105 ? -5.951 14.772 -14.596 1.00 78.94 105 SER A CA 1
ATOM 896 C C . SER A 1 105 ? -6.209 15.855 -13.544 1.00 78.94 105 SER A C 1
ATOM 898 O O . SER A 1 105 ? -6.918 15.639 -12.561 1.00 78.94 105 SER A O 1
ATOM 900 N N . PHE A 1 106 ? -5.663 17.051 -13.767 1.00 77.44 106 PHE A N 1
ATOM 901 C CA . PHE A 1 106 ? -5.869 18.198 -12.879 1.00 77.44 106 PHE A CA 1
ATOM 902 C C . PHE A 1 106 ? -7.357 18.533 -12.676 1.00 77.44 106 PHE A C 1
ATOM 904 O O . PHE A 1 106 ? -7.785 18.771 -11.551 1.00 77.44 106 PHE A O 1
ATOM 911 N N . ASP A 1 107 ? -8.167 18.468 -13.736 1.00 77.94 107 ASP A N 1
ATOM 912 C CA . ASP A 1 107 ? -9.608 18.728 -13.650 1.00 77.94 107 ASP A CA 1
ATOM 913 C C . ASP A 1 107 ? -10.348 17.661 -12.830 1.00 77.94 107 ASP A C 1
ATOM 915 O O . ASP A 1 107 ? -11.286 17.971 -12.093 1.00 77.94 107 ASP A O 1
ATOM 919 N N . GLU A 1 108 ? -9.938 16.395 -12.929 1.00 75.44 108 GLU A N 1
ATOM 920 C CA . GLU A 1 108 ? -10.496 15.309 -12.116 1.00 75.44 108 GLU A CA 1
ATOM 921 C C . GLU A 1 108 ? -10.100 15.439 -10.645 1.00 75.44 108 GLU A C 1
ATOM 923 O O . GLU A 1 108 ? -10.923 15.168 -9.768 1.00 75.44 108 GLU A O 1
ATOM 928 N N . GLN A 1 109 ? -8.868 15.881 -10.377 1.00 71.12 109 GLN A N 1
ATOM 929 C CA . GLN A 1 109 ? -8.412 16.208 -9.028 1.00 71.12 109 GLN A CA 1
ATOM 930 C C . GLN A 1 109 ? -9.251 17.355 -8.459 1.00 71.12 109 GLN A C 1
ATOM 932 O O . GLN A 1 109 ? -9.890 17.169 -7.432 1.00 71.12 109 GLN A O 1
ATOM 937 N N . LEU A 1 110 ? -9.387 18.471 -9.181 1.00 71.19 110 LEU A N 1
ATOM 938 C CA . LEU A 1 110 ? -10.209 19.612 -8.761 1.00 71.19 110 LEU A CA 1
ATOM 939 C C . LEU A 1 110 ? -11.678 19.246 -8.516 1.00 71.19 110 LEU A C 1
ATOM 941 O O . LEU A 1 110 ? -12.284 19.709 -7.553 1.00 71.19 110 LEU A O 1
ATOM 945 N N . ARG A 1 111 ? -12.282 18.415 -9.371 1.00 71.88 111 ARG A N 1
ATOM 946 C CA . ARG A 1 111 ? -13.672 17.968 -9.179 1.00 71.88 111 ARG A CA 1
ATOM 947 C C . ARG A 1 111 ? -13.822 17.083 -7.956 1.00 71.88 111 ARG A C 1
ATOM 949 O O . ARG A 1 111 ? -14.788 17.249 -7.213 1.00 71.88 111 ARG A O 1
ATOM 956 N N . ALA A 1 112 ? -12.896 16.146 -7.753 1.00 64.56 112 ALA A N 1
ATOM 957 C CA . ALA A 1 112 ? -12.857 15.377 -6.518 1.00 64.56 112 ALA A CA 1
ATOM 958 C C . ALA A 1 112 ? -12.730 16.335 -5.330 1.00 64.56 112 ALA A C 1
ATOM 960 O O . ALA A 1 112 ? -13.485 16.214 -4.366 1.00 64.56 112 ALA A O 1
ATOM 961 N N . ASP A 1 113 ? -11.882 17.351 -5.471 1.00 64.44 113 ASP A N 1
ATOM 962 C CA . ASP A 1 113 ? -11.618 18.316 -4.430 1.00 64.44 113 ASP A CA 1
ATOM 963 C C . ASP A 1 113 ? -12.860 19.111 -4.025 1.00 64.44 113 ASP A C 1
ATOM 965 O O . ASP A 1 113 ? -13.194 19.171 -2.840 1.00 64.44 113 ASP A O 1
ATOM 969 N N . CYS A 1 114 ? -13.609 19.626 -4.998 1.00 65.00 114 CYS A N 1
ATOM 970 C CA . CYS A 1 114 ? -14.853 20.357 -4.764 1.00 65.00 114 CYS A CA 1
ATOM 971 C C . CYS A 1 114 ? -15.975 19.498 -4.160 1.00 65.00 114 CYS A C 1
ATOM 973 O O . CYS A 1 114 ? -16.827 20.026 -3.451 1.00 65.00 114 CYS A O 1
ATOM 975 N N . LEU A 1 115 ? -15.996 18.189 -4.424 1.00 66.38 115 LEU A N 1
ATOM 976 C CA . LEU A 1 115 ? -17.020 17.274 -3.903 1.00 66.38 115 LEU A CA 1
ATOM 977 C C . LEU A 1 115 ? -16.751 16.820 -2.458 1.00 66.38 115 LEU A C 1
ATOM 979 O O . LEU A 1 115 ? -17.436 15.924 -1.970 1.00 66.38 115 LEU A O 1
ATOM 983 N N . GLY A 1 116 ? -15.747 17.392 -1.783 1.00 52.41 116 GLY A N 1
ATOM 984 C CA . GLY A 1 116 ? -15.283 16.890 -0.486 1.00 52.41 116 GLY A CA 1
ATOM 985 C C . GLY A 1 116 ? -14.625 15.513 -0.595 1.00 52.41 116 GLY A C 1
ATOM 986 O O . GLY A 1 116 ? -14.445 14.832 0.405 1.00 52.41 116 GLY A O 1
ATOM 987 N N . ASN A 1 117 ? -14.264 15.103 -1.814 1.00 52.06 117 ASN A N 1
ATOM 988 C CA . ASN A 1 117 ? -13.363 13.987 -2.070 1.00 52.06 117 ASN A CA 1
ATOM 989 C C . ASN A 1 117 ? -11.916 14.498 -2.266 1.00 52.06 117 ASN A C 1
ATOM 991 O O . ASN A 1 117 ? -11.043 13.702 -2.617 1.00 52.06 117 ASN A O 1
ATOM 995 N N . SER A 1 118 ? -11.660 15.805 -2.042 1.00 44.06 118 SER A N 1
ATOM 996 C CA . SER A 1 118 ? -10.320 16.315 -1.722 1.00 44.06 118 SER A CA 1
ATOM 997 C C . SER A 1 118 ? -10.048 15.868 -0.325 1.00 44.06 118 SER A C 1
ATOM 999 O O . SER A 1 118 ? -10.611 16.422 0.613 1.00 44.06 118 SER A O 1
ATOM 1001 N N . TYR A 1 119 ? -9.097 14.974 -0.156 1.00 43.25 119 TYR A N 1
ATOM 1002 C CA . TYR A 1 119 ? -8.330 15.068 1.057 1.00 43.25 119 TYR A CA 1
ATOM 1003 C C . TYR A 1 119 ? -6.860 14.874 0.737 1.00 43.25 119 TYR A C 1
ATOM 1005 O O . TYR A 1 119 ? -6.421 13.932 0.084 1.00 43.25 119 TYR A O 1
ATOM 1013 N N . THR A 1 120 ? -6.091 15.753 1.362 1.00 44.31 120 THR A N 1
ATOM 1014 C CA . THR A 1 120 ? -4.718 15.604 1.849 1.00 44.31 120 THR A CA 1
ATOM 1015 C C . THR A 1 120 ? -4.440 14.229 2.502 1.00 44.31 120 THR A C 1
ATOM 1017 O O . THR A 1 120 ? -3.292 13.903 2.791 1.00 44.31 120 THR A O 1
ATOM 1020 N N . TYR A 1 121 ? -5.481 13.416 2.707 1.00 43.47 121 TYR A N 1
ATOM 1021 C CA . TYR A 1 121 ? -5.481 11.973 2.879 1.00 43.47 121 TYR A CA 1
ATOM 1022 C C . TYR A 1 121 ? -6.277 11.360 1.728 1.00 43.47 121 TYR A C 1
ATOM 1024 O O . TYR A 1 121 ? -7.497 11.416 1.747 1.00 43.47 121 TYR A O 1
ATOM 1032 N N . TYR A 1 122 ? -5.579 10.710 0.799 1.00 47.62 122 TYR A N 1
ATOM 1033 C CA . TYR A 1 122 ? -6.144 9.681 -0.073 1.00 47.62 122 TYR A CA 1
ATOM 1034 C C . TYR A 1 122 ? -6.991 10.148 -1.266 1.00 47.62 122 TYR A C 1
ATOM 1036 O O . TYR A 1 122 ? -8.188 10.386 -1.123 1.00 47.62 122 TYR A O 1
ATOM 1044 N N . PRO A 1 123 ? -6.460 10.087 -2.502 1.00 47.84 123 PRO A N 1
ATOM 1045 C CA . PRO A 1 123 ? -7.314 9.724 -3.616 1.00 47.84 123 PRO A CA 1
ATOM 1046 C C . PRO A 1 123 ? -7.940 8.351 -3.335 1.00 47.84 123 PRO A C 1
ATOM 1048 O O . PRO A 1 123 ? -7.260 7.328 -3.343 1.00 47.84 123 PRO A O 1
ATOM 1051 N N . LEU A 1 124 ? -9.265 8.312 -3.194 1.00 55.12 124 LEU A N 1
ATOM 1052 C CA . LEU A 1 124 ? -10.085 7.138 -3.522 1.00 55.12 124 LEU A CA 1
ATOM 1053 C C . LEU A 1 124 ? -10.047 6.879 -5.041 1.00 55.12 124 LEU A C 1
ATOM 1055 O O . LEU A 1 124 ? -11.065 6.560 -5.660 1.00 55.12 124 LEU A O 1
ATOM 1059 N N . SER A 1 125 ? -8.899 7.083 -5.695 1.00 53.97 125 SER A N 1
ATOM 1060 C CA . SER A 1 125 ? -8.776 6.672 -7.075 1.00 53.97 125 SER A CA 1
ATOM 1061 C C . SER A 1 125 ? -8.797 5.152 -7.055 1.00 53.97 125 SER A C 1
ATOM 1063 O O . SER A 1 125 ? -7.968 4.474 -6.453 1.00 53.97 125 SER A O 1
ATOM 1065 N N . LYS A 1 126 ? -9.796 4.600 -7.737 1.00 71.44 126 LYS A N 1
ATOM 1066 C CA . LYS A 1 126 ? -9.850 3.166 -8.006 1.00 71.44 126 LYS A CA 1
ATOM 1067 C C . LYS A 1 126 ? -8.633 2.698 -8.798 1.00 71.44 126 LYS A C 1
ATOM 1069 O O . LYS A 1 126 ? -8.361 1.510 -8.853 1.00 71.44 126 LYS A O 1
ATOM 1074 N N . LYS A 1 127 ? -7.918 3.629 -9.438 1.00 85.12 127 LYS A N 1
ATOM 1075 C CA . LYS A 1 127 ? -6.759 3.356 -10.274 1.00 85.12 127 LYS A CA 1
ATOM 1076 C C . LYS A 1 127 ? -5.639 4.334 -9.989 1.00 85.12 127 LYS A C 1
ATOM 1078 O O . LYS A 1 127 ? -5.852 5.547 -9.992 1.00 85.12 127 LYS A O 1
ATOM 1083 N N . PHE A 1 128 ? -4.445 3.803 -9.808 1.00 87.69 128 PHE A N 1
ATOM 1084 C CA . PHE A 1 128 ? -3.236 4.585 -9.622 1.00 87.69 128 PHE A CA 1
ATOM 1085 C C . PHE A 1 128 ? -2.005 3.779 -10.012 1.00 87.69 128 PHE A C 1
ATOM 1087 O O . PHE A 1 128 ? -2.086 2.566 -10.191 1.00 87.69 128 PHE A O 1
ATOM 1094 N N . SER A 1 129 ? -0.866 4.448 -10.141 1.00 91.38 129 SER A N 1
ATOM 1095 C CA . SER A 1 129 ? 0.387 3.798 -10.500 1.00 91.38 129 SER A CA 1
ATOM 1096 C C . SER A 1 129 ? 1.302 3.673 -9.289 1.00 91.38 129 SER A C 1
ATOM 1098 O O . SER A 1 129 ? 1.484 4.624 -8.531 1.00 91.38 129 SER A O 1
ATOM 1100 N N . LEU A 1 130 ? 1.907 2.502 -9.128 1.00 91.81 130 LEU A N 1
ATOM 1101 C CA . LEU A 1 130 ? 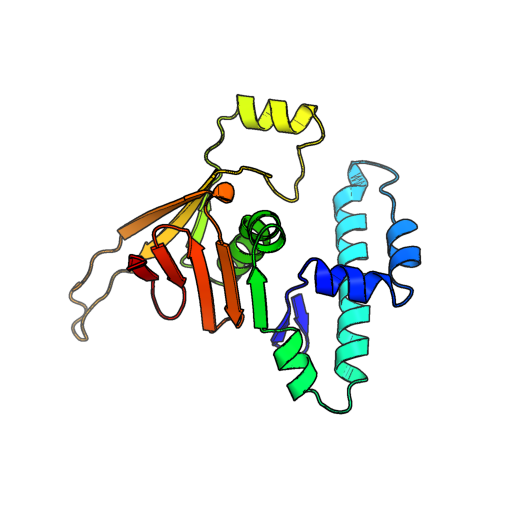3.070 2.292 -8.279 1.00 91.81 130 LEU A CA 1
ATOM 1102 C C . LEU A 1 130 ? 4.311 2.333 -9.169 1.00 91.81 130 LEU A C 1
ATOM 1104 O O . LEU A 1 130 ? 4.450 1.513 -10.077 1.00 91.81 130 LEU A O 1
ATOM 1108 N N . ILE A 1 131 ? 5.202 3.284 -8.913 1.00 93.69 131 ILE A N 1
ATOM 1109 C CA . ILE A 1 131 ? 6.474 3.400 -9.618 1.00 93.69 131 ILE A CA 1
ATOM 1110 C C . ILE A 1 131 ? 7.546 2.698 -8.797 1.00 93.69 131 ILE A C 1
ATOM 1112 O O . ILE A 1 131 ? 7.778 3.066 -7.648 1.00 93.69 131 ILE A O 1
ATOM 1116 N N . TYR A 1 132 ? 8.200 1.704 -9.391 1.00 92.69 132 TYR A N 1
ATOM 1117 C CA . TYR A 1 132 ? 9.286 0.944 -8.783 1.00 92.69 132 TYR A CA 1
ATOM 1118 C C . TYR A 1 132 ? 10.602 1.236 -9.508 1.00 92.69 132 TYR A C 1
ATOM 1120 O O . T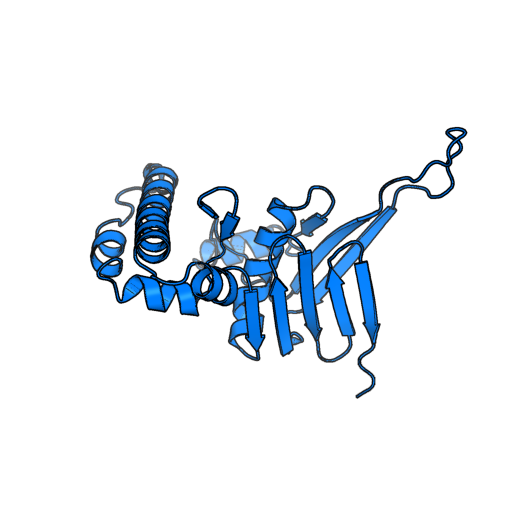YR A 1 132 ? 10.764 0.897 -10.682 1.00 92.69 132 TYR A O 1
ATOM 1128 N N . HIS A 1 133 ? 11.560 1.826 -8.799 1.00 92.38 133 HIS A N 1
ATOM 1129 C CA . HIS A 1 133 ? 12.886 2.137 -9.313 1.00 92.38 133 HIS A CA 1
ATOM 1130 C C . HIS A 1 133 ? 13.839 0.953 -9.117 1.00 92.38 133 HIS A C 1
ATOM 1132 O O . HIS A 1 133 ? 14.129 0.506 -8.004 1.00 92.38 133 HIS A O 1
ATOM 1138 N N . ILE A 1 134 ? 14.376 0.460 -10.223 1.00 89.19 134 ILE A N 1
ATOM 1139 C CA . ILE A 1 134 ? 15.414 -0.556 -10.257 1.00 89.19 134 ILE A CA 1
ATOM 1140 C C . ILE A 1 134 ? 16.769 0.165 -10.248 1.00 89.19 134 ILE A C 1
ATOM 1142 O O . ILE A 1 134 ? 17.091 0.859 -11.213 1.00 89.19 134 ILE A O 1
ATOM 1146 N N . PRO A 1 135 ? 17.594 0.006 -9.197 1.00 85.06 135 PRO A N 1
ATOM 1147 C CA . PRO A 1 135 ? 18.884 0.677 -9.128 1.00 85.06 135 PRO A CA 1
ATOM 1148 C C . PRO A 1 135 ? 19.888 0.097 -10.128 1.00 85.06 135 PRO A C 1
ATOM 1150 O O . PRO A 1 135 ? 19.851 -1.091 -10.468 1.00 85.06 135 PRO A O 1
ATOM 1153 N N . GLU A 1 136 ? 20.838 0.937 -10.537 1.00 89.62 136 GLU A N 1
ATOM 1154 C CA . GLU A 1 136 ? 22.006 0.506 -11.300 1.00 89.62 136 GLU A CA 1
ATOM 1155 C C . GLU A 1 136 ? 22.829 -0.500 -10.478 1.00 89.62 136 GLU A C 1
ATOM 1157 O O . GLU A 1 136 ? 23.088 -0.292 -9.289 1.00 89.62 136 GLU A O 1
ATOM 1162 N N . ARG A 1 137 ? 23.273 -1.593 -11.107 1.00 88.00 137 ARG A N 1
ATOM 1163 C CA . ARG A 1 137 ? 24.214 -2.537 -10.489 1.00 88.00 137 ARG A CA 1
ATOM 1164 C C . ARG A 1 137 ? 25.561 -2.467 -11.181 1.00 88.00 137 ARG A C 1
ATOM 1166 O O . ARG A 1 137 ? 25.646 -2.528 -12.408 1.00 88.00 137 ARG A O 1
ATOM 1173 N N . LYS A 1 138 ? 26.619 -2.428 -10.372 1.00 92.38 138 LYS A N 1
ATOM 1174 C CA . LYS A 1 138 ? 28.015 -2.532 -10.808 1.00 92.38 138 LYS A CA 1
ATOM 1175 C C . LYS A 1 138 ? 28.624 -3.827 -10.287 1.00 92.38 138 LYS A C 1
ATOM 1177 O O . LYS A 1 138 ? 28.266 -4.295 -9.208 1.00 92.38 138 LYS A O 1
ATOM 1182 N N . ASN A 1 139 ? 29.537 -4.414 -11.050 1.00 89.69 139 ASN A N 1
ATOM 1183 C CA . ASN A 1 139 ? 30.367 -5.505 -10.547 1.00 89.69 139 ASN A CA 1
ATOM 1184 C C . ASN A 1 139 ? 31.465 -4.969 -9.604 1.00 89.69 139 ASN A C 1
ATOM 1186 O O . ASN A 1 139 ? 31.639 -3.761 -9.448 1.00 89.69 139 ASN A O 1
ATOM 1190 N N . TRP A 1 140 ? 32.241 -5.875 -9.004 1.00 89.06 140 TRP A N 1
ATOM 1191 C CA . TRP A 1 140 ? 33.359 -5.531 -8.113 1.00 89.06 140 TRP A CA 1
ATOM 1192 C C . TRP A 1 140 ? 34.474 -4.693 -8.767 1.00 89.06 140 TRP A C 1
ATOM 1194 O O . TRP A 1 140 ? 35.248 -4.060 -8.060 1.00 89.06 140 TRP A O 1
ATOM 1204 N N . PHE A 1 141 ? 34.519 -4.631 -10.103 1.00 89.75 141 PHE A N 1
ATOM 1205 C CA . PHE A 1 141 ? 35.413 -3.762 -10.875 1.00 89.75 141 PHE A CA 1
ATOM 1206 C C . PHE A 1 141 ? 34.781 -2.409 -11.248 1.00 89.75 141 PHE A C 1
ATOM 1208 O O . PHE A 1 141 ? 35.332 -1.672 -12.062 1.00 89.75 141 PHE A O 1
ATOM 1215 N N . GLY A 1 142 ? 33.598 -2.083 -10.722 1.00 86.19 142 GLY A N 1
ATOM 1216 C CA . GLY A 1 142 ? 32.899 -0.831 -11.014 1.00 86.19 142 GLY A CA 1
ATOM 1217 C C . GLY A 1 142 ? 32.254 -0.759 -12.405 1.00 86.19 142 GLY A C 1
ATOM 1218 O O . GLY A 1 142 ? 31.717 0.287 -12.766 1.00 86.19 142 GLY A O 1
ATOM 1219 N N . LYS A 1 143 ? 32.256 -1.848 -13.186 1.00 90.38 143 LYS A N 1
ATOM 1220 C CA . LYS A 1 143 ? 31.583 -1.907 -14.491 1.00 90.38 143 LYS A CA 1
ATOM 1221 C C . LYS A 1 143 ? 30.086 -2.128 -14.296 1.00 90.38 143 LYS A C 1
ATOM 1223 O O . LYS A 1 143 ? 29.689 -3.041 -13.571 1.00 90.38 143 LYS A O 1
ATOM 1228 N N . ILE A 1 144 ? 29.270 -1.326 -14.977 1.00 90.25 144 ILE A N 1
ATOM 1229 C CA . ILE A 1 144 ? 27.809 -1.454 -14.980 1.00 90.25 144 ILE A CA 1
ATOM 1230 C C . ILE A 1 144 ? 27.421 -2.813 -15.578 1.00 90.25 144 ILE A C 1
ATOM 1232 O O . ILE A 1 144 ? 27.842 -3.159 -16.683 1.00 90.25 144 ILE A O 1
ATOM 1236 N N . ILE A 1 145 ? 26.635 -3.582 -14.826 1.00 91.00 145 ILE A N 1
ATOM 1237 C CA . ILE A 1 145 ? 26.041 -4.864 -15.239 1.00 91.00 145 ILE A CA 1
ATOM 1238 C C . ILE A 1 145 ? 24.516 -4.778 -15.375 1.00 91.00 145 ILE A C 1
ATOM 1240 O O . ILE A 1 145 ? 23.908 -5.664 -15.965 1.00 91.00 145 ILE A O 1
ATOM 1244 N N . GLN A 1 146 ? 23.901 -3.720 -14.844 1.00 86.75 146 GLN A N 1
ATOM 1245 C CA . GLN A 1 146 ? 22.473 -3.444 -14.958 1.00 86.75 146 GLN A CA 1
ATOM 1246 C C . GLN A 1 146 ? 22.270 -1.932 -14.909 1.00 86.75 146 GLN A C 1
ATOM 1248 O O . GLN A 1 146 ? 22.710 -1.310 -13.944 1.00 86.75 146 GLN A O 1
ATOM 1253 N N . PHE A 1 147 ? 21.619 -1.358 -15.919 1.00 87.94 147 PHE A N 1
ATOM 1254 C CA . PHE A 1 147 ? 21.234 0.055 -15.915 1.00 87.94 147 PHE A CA 1
ATOM 1255 C C . PHE A 1 147 ? 20.064 0.298 -14.962 1.00 87.94 147 PHE A C 1
ATOM 1257 O O . PHE A 1 147 ? 19.294 -0.625 -14.679 1.00 87.94 147 PHE A O 1
ATOM 1264 N N . SER A 1 148 ? 19.931 1.531 -14.474 1.00 88.69 148 SER A N 1
ATOM 1265 C CA . SER A 1 148 ? 18.724 1.921 -13.754 1.00 88.69 148 SER A CA 1
ATOM 1266 C C . SER A 1 148 ? 17.520 1.935 -14.693 1.00 88.69 148 SER A C 1
ATOM 1268 O O . SER A 1 148 ? 17.628 2.296 -15.868 1.00 88.69 148 SER A O 1
ATOM 1270 N N . SER A 1 149 ? 16.366 1.536 -14.177 1.00 89.94 149 SER A N 1
ATOM 1271 C CA . SER A 1 149 ? 15.098 1.586 -14.901 1.00 89.94 149 SER A CA 1
ATOM 1272 C C . SER A 1 149 ? 13.945 1.802 -13.934 1.00 89.94 149 SER A C 1
ATOM 1274 O O . SER A 1 149 ? 14.080 1.591 -12.731 1.00 89.94 149 SER A O 1
ATOM 1276 N N . GLU A 1 150 ? 12.801 2.221 -14.459 1.00 93.06 150 GLU A N 1
ATOM 1277 C CA . GLU A 1 150 ? 11.569 2.338 -13.688 1.00 93.06 150 GLU A CA 1
ATOM 1278 C C . GLU A 1 150 ? 10.516 1.403 -14.269 1.00 93.06 150 GLU A C 1
ATOM 1280 O O . GLU A 1 150 ? 10.397 1.249 -15.487 1.00 93.06 150 GLU A O 1
ATOM 1285 N N . ILE A 1 151 ? 9.762 0.763 -13.382 1.00 92.31 151 ILE A N 1
ATOM 1286 C CA . ILE A 1 151 ? 8.584 -0.020 -13.734 1.00 92.31 151 ILE A CA 1
ATOM 1287 C C . ILE A 1 151 ? 7.374 0.718 -13.182 1.00 92.31 151 ILE A C 1
ATOM 1289 O O . ILE A 1 151 ? 7.279 0.953 -11.979 1.00 92.31 151 ILE A O 1
ATOM 1293 N N . GLU A 1 152 ? 6.439 1.054 -14.063 1.00 94.19 152 GLU A N 1
ATOM 1294 C CA . GLU A 1 152 ? 5.133 1.587 -13.692 1.00 94.19 152 GLU A CA 1
ATOM 1295 C C . GLU A 1 152 ? 4.120 0.438 -13.637 1.00 94.19 152 GLU A C 1
ATOM 1297 O O . GLU A 1 152 ? 3.821 -0.196 -14.650 1.00 94.19 152 GLU A O 1
ATOM 1302 N N . ILE A 1 153 ? 3.603 0.153 -12.442 1.00 92.44 153 ILE A N 1
ATOM 1303 C CA . ILE A 1 153 ? 2.572 -0.861 -12.213 1.00 92.44 153 ILE A CA 1
ATOM 1304 C C . ILE A 1 153 ? 1.244 -0.147 -12.006 1.00 92.44 153 ILE A C 1
ATOM 1306 O O . ILE A 1 153 ? 1.055 0.546 -11.007 1.00 92.44 153 ILE A O 1
ATOM 1310 N N . LEU A 1 154 ? 0.304 -0.356 -12.925 1.00 91.81 154 LEU A N 1
ATOM 1311 C CA . LEU A 1 154 ? -1.058 0.136 -12.763 1.00 91.81 154 LEU A CA 1
ATOM 1312 C C . LEU A 1 154 ? -1.816 -0.750 -11.768 1.00 91.81 154 LEU A C 1
ATOM 1314 O O . LEU A 1 154 ? -2.086 -1.920 -12.039 1.00 91.81 154 LEU A O 1
ATOM 1318 N N . ILE A 1 155 ? -2.192 -0.172 -10.634 1.00 90.81 155 ILE A N 1
ATOM 1319 C CA . ILE A 1 155 ? -3.020 -0.800 -9.612 1.00 90.81 155 ILE A CA 1
ATOM 1320 C C . ILE A 1 155 ? -4.471 -0.383 -9.835 1.00 90.81 155 ILE A C 1
ATOM 1322 O O . ILE A 1 155 ? -4.788 0.804 -9.838 1.00 90.81 155 ILE A O 1
ATOM 1326 N N . ASP A 1 156 ? -5.347 -1.371 -10.006 1.00 90.06 156 ASP A N 1
ATOM 1327 C CA . ASP A 1 156 ? -6.801 -1.210 -10.034 1.00 90.06 156 ASP A CA 1
ATOM 1328 C C . ASP A 1 156 ? -7.384 -1.830 -8.759 1.00 90.06 156 ASP A C 1
ATOM 1330 O O . ASP A 1 156 ? -7.396 -3.055 -8.605 1.00 90.06 156 ASP A O 1
ATOM 1334 N N . THR A 1 157 ? -7.835 -0.996 -7.823 1.00 88.88 157 THR A N 1
ATOM 1335 C CA . THR A 1 157 ? -8.324 -1.447 -6.517 1.00 88.88 157 THR A CA 1
ATOM 1336 C C . THR A 1 157 ? -9.569 -2.310 -6.636 1.00 88.88 157 THR A C 1
ATOM 1338 O O . THR A 1 157 ? -9.759 -3.199 -5.811 1.00 88.88 157 THR A O 1
ATOM 1341 N N . ASP A 1 158 ? -10.375 -2.160 -7.692 1.00 88.88 158 ASP A N 1
ATOM 1342 C CA . ASP A 1 158 ? -11.537 -3.023 -7.907 1.00 88.88 158 ASP A CA 1
ATOM 1343 C C . ASP A 1 158 ? -11.121 -4.478 -8.192 1.00 88.88 158 ASP A C 1
ATOM 1345 O O . ASP A 1 158 ? -11.881 -5.400 -7.867 1.00 88.88 158 ASP A O 1
ATOM 1349 N N . LYS A 1 159 ? -9.909 -4.688 -8.728 1.00 92.00 159 LYS A N 1
ATOM 1350 C CA . LYS A 1 159 ? -9.324 -6.009 -9.008 1.00 92.00 159 LYS A CA 1
ATOM 1351 C C . LYS A 1 159 ? -8.578 -6.622 -7.823 1.00 92.00 159 LYS A C 1
ATOM 1353 O O . LYS A 1 159 ? -8.217 -7.796 -7.907 1.00 92.00 159 LYS A O 1
ATOM 1358 N N . ILE A 1 160 ? -8.336 -5.867 -6.749 1.00 92.88 160 ILE A N 1
ATOM 1359 C CA . ILE A 1 160 ? -7.644 -6.369 -5.556 1.00 92.88 160 ILE A CA 1
ATOM 1360 C C . ILE A 1 160 ? -8.560 -7.332 -4.803 1.00 92.88 160 ILE A C 1
ATOM 1362 O O . ILE A 1 160 ? -9.723 -7.034 -4.529 1.00 92.88 160 ILE A O 1
ATOM 1366 N N . THR A 1 161 ? -8.025 -8.497 -4.459 1.00 94.81 161 THR A N 1
ATOM 1367 C CA . THR A 1 161 ? -8.721 -9.529 -3.685 1.00 94.81 161 THR A CA 1
ATOM 1368 C C . THR A 1 161 ? -8.185 -9.636 -2.265 1.00 94.81 161 THR A C 1
ATOM 1370 O O . THR A 1 161 ? -8.966 -9.902 -1.354 1.00 94.81 161 THR A O 1
ATOM 1373 N N . ARG A 1 162 ? -6.884 -9.401 -2.070 1.00 95.38 162 ARG A N 1
ATOM 1374 C CA . ARG A 1 162 ? -6.200 -9.491 -0.778 1.00 95.38 162 ARG A CA 1
ATOM 1375 C C . ARG A 1 162 ? -4.945 -8.628 -0.769 1.00 95.38 162 ARG A C 1
ATOM 1377 O O . ARG A 1 162 ? -4.280 -8.489 -1.795 1.00 95.38 162 ARG A O 1
ATOM 1384 N N . 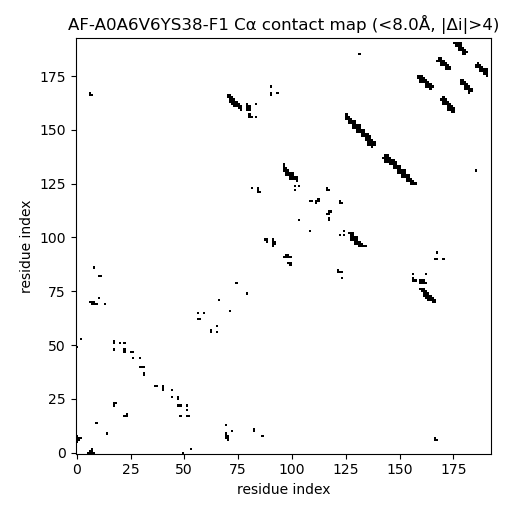ILE A 1 163 ? -4.607 -8.069 0.383 1.00 93.06 163 ILE A N 1
ATOM 1385 C CA . ILE A 1 163 ? -3.313 -7.432 0.628 1.00 93.06 163 ILE A CA 1
ATOM 1386 C C . ILE A 1 163 ? -2.770 -8.015 1.922 1.00 93.06 163 ILE A C 1
ATOM 1388 O O . ILE A 1 163 ? -3.441 -7.991 2.950 1.00 93.06 163 ILE A O 1
ATOM 1392 N N . GLU A 1 164 ? -1.553 -8.532 1.864 1.00 92.44 164 GLU A N 1
ATOM 1393 C CA . GLU A 1 164 ? -0.883 -9.091 3.029 1.00 92.44 164 GLU A CA 1
ATOM 1394 C C . GLU A 1 164 ? 0.559 -8.607 3.089 1.00 92.44 164 GLU A C 1
ATOM 1396 O O . GLU A 1 164 ? 1.170 -8.266 2.073 1.00 92.44 164 GLU A O 1
ATOM 1401 N N . GLY A 1 165 ? 1.134 -8.577 4.277 1.00 87.38 165 GLY A N 1
ATOM 1402 C CA . GLY A 1 165 ? 2.517 -8.172 4.412 1.00 87.38 165 GLY A CA 1
ATOM 1403 C C . GLY A 1 165 ? 2.993 -8.118 5.843 1.00 87.38 165 GLY A C 1
ATOM 1404 O O . GLY A 1 165 ? 2.215 -8.118 6.793 1.00 87.38 165 GLY A O 1
ATOM 1405 N N . GLU A 1 166 ? 4.310 -8.034 5.963 1.00 82.81 166 GLU A N 1
ATOM 1406 C CA . GLU A 1 166 ? 5.009 -7.684 7.186 1.00 82.81 166 GLU A CA 1
ATOM 1407 C C . GLU A 1 166 ? 5.850 -6.446 6.901 1.00 82.81 166 GLU A C 1
ATOM 1409 O O . GLU A 1 166 ? 6.728 -6.450 6.023 1.00 82.81 166 GLU A O 1
ATOM 1414 N N . PHE A 1 167 ? 5.577 -5.369 7.634 1.00 66.25 167 PHE A N 1
ATOM 1415 C CA . PHE A 1 167 ? 6.230 -4.095 7.375 1.00 66.25 167 PHE A CA 1
ATOM 1416 C C . PHE A 1 167 ? 7.757 -4.219 7.477 1.00 66.25 167 PHE A C 1
ATOM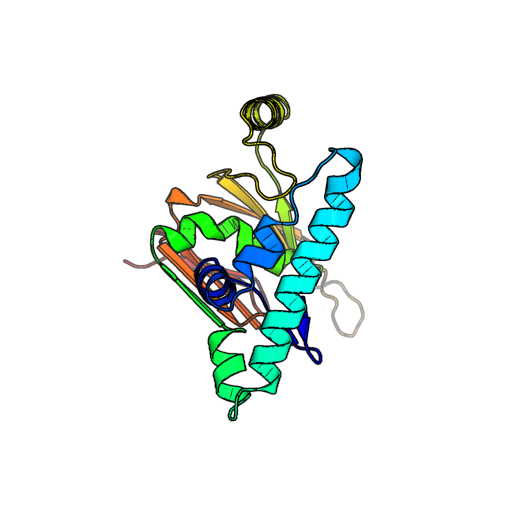 1418 O O . PHE A 1 167 ? 8.284 -4.884 8.363 1.00 66.25 167 PHE A O 1
ATOM 1425 N N . LYS A 1 168 ? 8.465 -3.559 6.550 1.00 67.56 168 LYS A N 1
ATOM 1426 C CA . LYS A 1 168 ? 9.914 -3.663 6.253 1.00 67.56 168 LYS A CA 1
ATOM 1427 C C . LYS A 1 168 ? 10.354 -4.882 5.436 1.00 67.56 168 LYS A C 1
ATOM 1429 O O . LYS A 1 168 ? 11.343 -4.732 4.710 1.00 67.56 168 LYS A O 1
ATOM 1434 N N . PHE A 1 169 ? 9.657 -6.016 5.492 1.00 78.88 169 PHE A N 1
ATOM 1435 C CA . PHE A 1 169 ? 10.136 -7.264 4.884 1.00 78.88 169 PHE A CA 1
ATOM 1436 C C . PHE A 1 169 ? 9.468 -7.594 3.557 1.00 78.88 169 PHE A C 1
ATOM 1438 O O . PHE A 1 169 ? 10.166 -7.799 2.562 1.00 78.88 169 PHE A O 1
ATOM 1445 N N . ILE A 1 170 ? 8.138 -7.664 3.549 1.00 87.75 170 ILE A N 1
ATOM 1446 C CA . ILE A 1 170 ? 7.372 -8.097 2.385 1.00 87.75 170 ILE A CA 1
ATOM 1447 C C . ILE A 1 170 ? 6.000 -7.432 2.373 1.00 87.75 170 ILE A C 1
ATOM 1449 O O . ILE A 1 170 ? 5.337 -7.325 3.399 1.00 87.75 170 ILE A O 1
ATOM 1453 N N . PHE A 1 171 ? 5.575 -7.000 1.199 1.00 91.06 171 PHE A N 1
ATOM 1454 C CA . PHE A 1 171 ? 4.255 -6.468 0.919 1.00 91.06 171 PHE A CA 1
ATOM 1455 C C . PHE A 1 171 ? 3.724 -7.190 -0.307 1.00 91.06 171 PHE A C 1
ATOM 1457 O O . PHE A 1 171 ? 4.447 -7.342 -1.292 1.00 91.06 171 PHE A O 1
ATOM 1464 N N . LYS A 1 172 ? 2.482 -7.646 -0.260 1.00 94.38 172 LYS A N 1
ATOM 1465 C CA . LYS A 1 172 ? 1.869 -8.403 -1.339 1.00 94.38 172 LYS A CA 1
ATOM 1466 C C . LYS A 1 172 ? 0.505 -7.851 -1.681 1.00 94.38 172 LYS A C 1
ATOM 1468 O O . LYS A 1 172 ? -0.303 -7.581 -0.797 1.00 94.38 172 LYS A O 1
ATOM 1473 N N . ILE A 1 173 ? 0.244 -7.741 -2.975 1.00 94.69 173 ILE A N 1
ATOM 1474 C CA . ILE A 1 173 ? -1.075 -7.419 -3.508 1.00 94.69 173 ILE A CA 1
ATOM 1475 C C . ILE A 1 173 ? -1.511 -8.580 -4.367 1.00 94.69 173 ILE A C 1
ATOM 1477 O O . ILE A 1 173 ? -0.887 -8.890 -5.381 1.00 94.69 173 ILE A O 1
ATOM 1481 N N . HIS A 1 174 ? -2.623 -9.174 -3.981 1.00 95.44 174 HIS A N 1
ATOM 1482 C CA . HIS A 1 174 ? -3.294 -10.190 -4.758 1.00 95.44 174 HIS A CA 1
ATOM 1483 C C . HIS A 1 174 ? -4.392 -9.520 -5.566 1.00 95.44 174 HIS A C 1
ATOM 1485 O O . HIS A 1 174 ? -5.250 -8.813 -5.029 1.00 95.44 174 HIS A O 1
ATOM 1491 N N . THR A 1 175 ? -4.363 -9.743 -6.871 1.00 93.75 175 THR A N 1
ATOM 1492 C CA . THR A 1 175 ? -5.442 -9.373 -7.785 1.00 93.75 175 THR A CA 1
ATOM 1493 C C . THR A 1 175 ? -6.063 -10.627 -8.383 1.00 93.75 175 THR A C 1
ATOM 1495 O O . THR A 1 175 ? -5.638 -11.744 -8.099 1.00 93.75 175 THR A O 1
ATOM 1498 N N . LEU A 1 176 ? -7.081 -10.474 -9.224 1.00 89.19 176 LEU A N 1
ATOM 1499 C CA . LEU A 1 176 ? -7.614 -11.611 -9.979 1.00 89.19 176 LEU A CA 1
ATOM 1500 C C . LEU A 1 176 ? -6.572 -12.234 -10.923 1.00 89.19 176 LEU A C 1
ATOM 1502 O O . LEU A 1 176 ? -6.567 -13.446 -11.096 1.00 89.19 176 LEU A O 1
ATOM 1506 N N . GLU A 1 177 ? -5.685 -11.419 -11.495 1.00 90.88 177 GLU A N 1
ATOM 1507 C CA . GLU A 1 177 ? -4.787 -11.825 -12.586 1.00 90.88 177 GLU A CA 1
ATOM 1508 C C . GLU A 1 177 ? -3.348 -12.078 -12.114 1.00 90.88 177 GLU A C 1
ATOM 1510 O O . GLU A 1 177 ? -2.666 -12.944 -12.655 1.00 90.88 177 GLU A O 1
ATOM 1515 N N . TYR A 1 178 ? -2.889 -11.346 -11.098 1.00 94.00 178 TYR A N 1
ATOM 1516 C CA . TYR A 1 178 ? -1.499 -11.363 -10.639 1.00 94.00 178 TYR A CA 1
ATOM 1517 C C . TYR A 1 178 ? -1.378 -11.265 -9.115 1.00 94.00 178 TYR A C 1
ATOM 1519 O O . TYR A 1 178 ? -2.185 -10.600 -8.458 1.00 94.00 178 TYR A O 1
ATOM 1527 N N . GLU A 1 179 ? -0.311 -11.849 -8.579 1.00 94.94 179 GLU A N 1
ATOM 1528 C CA . GLU A 1 179 ? 0.275 -11.527 -7.280 1.00 94.94 179 GLU A CA 1
ATOM 1529 C C . GLU A 1 179 ? 1.491 -10.612 -7.500 1.00 94.94 179 GLU A C 1
ATOM 1531 O O . GLU A 1 179 ? 2.454 -10.969 -8.188 1.00 94.94 179 GLU A O 1
ATOM 1536 N N . TYR A 1 180 ? 1.448 -9.421 -6.907 1.00 94.12 180 TYR A N 1
ATOM 1537 C CA . TYR A 1 180 ? 2.574 -8.494 -6.852 1.00 94.12 180 TYR A CA 1
ATOM 1538 C C . TYR A 1 180 ? 3.257 -8.636 -5.500 1.00 94.12 180 TYR A C 1
ATOM 1540 O O . TYR A 1 180 ? 2.620 -8.419 -4.472 1.00 94.12 180 TYR A O 1
ATOM 1548 N N . ILE A 1 181 ? 4.546 -8.964 -5.495 1.00 93.00 181 ILE A N 1
ATOM 1549 C CA . ILE A 1 181 ? 5.340 -9.148 -4.279 1.00 93.00 181 ILE A CA 1
ATOM 1550 C C . ILE A 1 181 ? 6.453 -8.105 -4.249 1.00 93.00 181 ILE A C 1
ATOM 1552 O O . ILE A 1 181 ? 7.326 -8.083 -5.119 1.00 93.00 181 ILE A O 1
ATOM 1556 N N . PHE A 1 182 ? 6.450 -7.283 -3.207 1.00 89.38 182 PHE A N 1
ATOM 1557 C CA . PHE A 1 182 ? 7.441 -6.251 -2.940 1.00 89.38 182 PHE A CA 1
ATOM 1558 C C . PHE A 1 182 ? 8.213 -6.620 -1.673 1.00 89.38 182 PHE A C 1
ATOM 1560 O O . PHE A 1 182 ? 7.674 -6.596 -0.572 1.00 89.38 182 PHE A O 1
ATOM 1567 N N . GLY A 1 183 ? 9.480 -6.998 -1.816 1.00 84.12 183 GLY A N 1
ATOM 1568 C CA . GLY A 1 183 ? 10.340 -7.358 -0.685 1.00 84.12 183 GLY A CA 1
ATOM 1569 C C . GLY A 1 183 ? 11.787 -6.954 -0.933 1.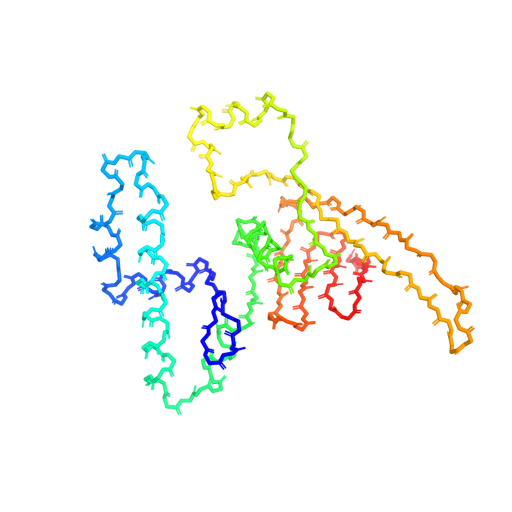00 84.12 183 GLY A C 1
ATOM 1570 O O . GLY A 1 183 ? 12.111 -5.773 -1.021 1.00 84.12 183 GLY A O 1
ATOM 1571 N N . ARG A 1 184 ? 12.682 -7.937 -1.103 1.00 79.38 184 ARG A N 1
ATOM 1572 C CA . ARG A 1 184 ? 14.063 -7.685 -1.583 1.00 79.38 184 ARG A CA 1
ATOM 1573 C C . ARG A 1 184 ? 14.130 -7.245 -3.052 1.00 79.38 184 ARG A C 1
ATOM 1575 O O . ARG A 1 184 ? 15.190 -6.855 -3.533 1.00 79.38 184 ARG A O 1
ATOM 1582 N N . GLY A 1 185 ? 13.015 -7.355 -3.757 1.00 85.12 185 GLY A N 1
ATOM 1583 C CA . GLY A 1 185 ? 12.824 -6.956 -5.138 1.00 85.12 185 GLY A CA 1
ATOM 1584 C C . GLY A 1 185 ? 11.334 -6.930 -5.462 1.00 85.12 185 GLY A C 1
ATOM 1585 O O . GLY A 1 185 ? 10.503 -7.183 -4.585 1.00 85.12 185 GLY A O 1
ATOM 1586 N N . LEU A 1 186 ? 11.027 -6.667 -6.727 1.00 89.56 186 LEU A N 1
ATOM 1587 C CA . LEU A 1 186 ? 9.695 -6.805 -7.299 1.00 89.56 186 LEU A CA 1
ATOM 1588 C C . LEU A 1 186 ? 9.564 -8.184 -7.956 1.00 89.56 186 LEU A C 1
ATOM 1590 O O . LEU A 1 186 ? 10.398 -8.555 -8.780 1.00 89.56 186 LEU A O 1
ATOM 1594 N N . SER A 1 187 ? 8.521 -8.932 -7.609 1.00 92.44 187 SER A N 1
ATOM 1595 C CA . SER A 1 187 ? 8.085 -10.121 -8.352 1.00 92.44 187 SER A CA 1
ATOM 1596 C C . SER A 1 187 ? 6.632 -9.950 -8.778 1.00 92.44 187 SER A C 1
ATOM 1598 O O . SER A 1 187 ? 5.813 -9.476 -7.995 1.00 92.44 187 SER A O 1
ATOM 1600 N N . ILE A 1 188 ? 6.327 -10.329 -10.017 1.00 93.12 188 ILE A N 1
ATOM 1601 C CA . ILE A 1 188 ? 4.973 -10.316 -10.574 1.00 93.12 188 ILE A CA 1
ATOM 1602 C C . ILE A 1 188 ? 4.684 -11.739 -11.025 1.00 93.12 188 ILE A C 1
ATOM 1604 O O . ILE A 1 188 ? 5.360 -12.253 -11.917 1.00 93.12 188 ILE A O 1
ATOM 1608 N N . ILE A 1 189 ? 3.728 -12.386 -10.370 1.00 94.00 189 ILE A N 1
ATOM 1609 C CA . ILE A 1 189 ? 3.405 -13.794 -10.592 1.00 94.00 189 ILE A CA 1
ATOM 1610 C C . ILE A 1 189 ? 1.980 -13.861 -11.145 1.00 94.00 189 ILE A C 1
ATOM 1612 O O . ILE A 1 189 ? 1.076 -13.334 -10.502 1.00 94.00 189 ILE A O 1
ATOM 1616 N N . PRO A 1 190 ? 1.741 -14.456 -12.326 1.00 92.75 190 PRO A N 1
ATOM 1617 C CA . PRO A 1 190 ? 0.384 -14.661 -12.815 1.00 92.75 190 PRO A CA 1
ATOM 1618 C C . PRO A 1 190 ? -0.355 -15.657 -11.918 1.00 92.75 190 PRO A C 1
ATOM 1620 O O . PRO A 1 190 ? 0.189 -16.695 -11.532 1.00 92.75 190 PRO A O 1
ATOM 1623 N N . ASN A 1 191 ? -1.611 -15.356 -11.605 1.00 85.75 191 ASN A N 1
ATOM 1624 C CA . ASN A 1 191 ? -2.473 -16.273 -10.878 1.00 85.75 191 ASN A CA 1
ATOM 1625 C C . ASN A 1 191 ? -2.963 -17.359 -11.836 1.00 85.75 191 ASN A C 1
ATOM 1627 O O . ASN A 1 191 ? -3.855 -17.132 -12.648 1.00 85.75 191 ASN A O 1
ATOM 1631 N N . ASN A 1 192 ? -2.388 -18.557 -11.720 1.00 66.75 192 ASN A N 1
ATOM 1632 C CA . ASN A 1 192 ? -2.868 -19.757 -12.405 1.00 66.75 192 ASN A CA 1
ATOM 1633 C C . ASN A 1 192 ? -4.125 -20.284 -11.690 1.00 66.75 192 ASN A C 1
ATOM 1635 O O . ASN A 1 192 ? -4.064 -21.308 -11.007 1.00 66.75 192 ASN A O 1
ATOM 1639 N N . LYS A 1 193 ? -5.231 -19.542 -11.763 1.00 55.19 193 LYS A N 1
ATOM 1640 C CA . LYS A 1 193 ? -6.552 -20.023 -11.343 1.00 55.19 193 LYS A CA 1
ATOM 1641 C C . LYS A 1 193 ? -7.362 -20.472 -12.546 1.00 55.19 193 LYS A C 1
ATOM 1643 O O . LYS A 1 193 ? -7.339 -19.748 -13.563 1.00 55.19 193 LYS A O 1
#

Mean predicted aligned error: 10.61 Å

pLDDT: mean 78.29, std 12.39, range [43.25, 95.44]

Foldseek 3Di:
DADPNDDFDQQVVNVVVLCVVVLVVVLVVLDPPDPVCPVVSVVSNVVSVVVSLNCVCVPDPDNPVSLCVTQKDKDFDPSCLVCVCVVLQVLCVVPVFKHKAAPDDPVRQVVCVVVVVDDPPDDPPLKIWMKGWDDFDADPVRHTPGHIDIDIDIHRSVQWGMWIDGRQAWTWTDGQFWIWIDGPHTDTGGPPD

Organism: NCBI:txid2654844

Solvent-accessible surface area (backbone atoms only — not comparable to full-atom values): 10988 Å² total; per-residue (Å²): 87,77,57,97,87,41,64,41,65,75,52,74,66,55,45,52,58,45,40,73,68,69,42,40,66,65,48,66,73,57,61,68,92,42,85,91,41,44,69,58,46,50,54,49,50,52,47,54,55,47,56,53,52,50,50,53,54,73,70,42,95,48,57,67,60,50,46,57,66,40,35,36,51,76,37,51,45,72,59,21,33,75,39,43,67,58,58,47,49,55,51,22,77,77,32,100,46,37,46,76,42,82,72,67,52,71,69,56,48,52,51,33,36,74,71,69,54,50,42,104,67,60,75,86,57,53,50,34,31,42,38,40,52,43,71,63,38,59,48,100,84,68,48,76,78,38,76,61,48,75,46,79,44,80,47,48,34,86,47,34,45,30,34,37,35,34,72,96,57,37,42,35,42,31,37,76,60,34,36,41,38,45,49,100,52,82,46,79,42,75,51,91,120

Secondary structure (DSSP, 8-state):
-EETTEE----HHHHHHHIIIIIHHHHHT---SSGGGHHHHHHHHHHHHHHHHHHHHHH-S-HHHHHHHHSEEEEEHHHHHHHHHHHHHHHHHT-TTEEEE----HHHHHHHIIIII--SS----SEEEEEEEE--EE-TTS-EEE--EEEEEEEEGGGEEEEEEETTTEEEEEESSEEEEESSSEEEEE---

Sequence (193 aa):
MIIEGLNIFITWDQYKILLNDNVREKLDNLQPIDPDNVKKVFKEKNKILFDAIETRYRNKENALEFLNSWMKFDIEGKEAKENAWNLLNDYCREKDYTYLKDNRSFDEQLRADCLGNSYTYYPLSKKFSLIYHIPERKNWFGKIIQFSSEIEILIDTDKITRIEGEFKFIFKIHTLEYEYIFGRGLSIIPNNK

Nearest PDB str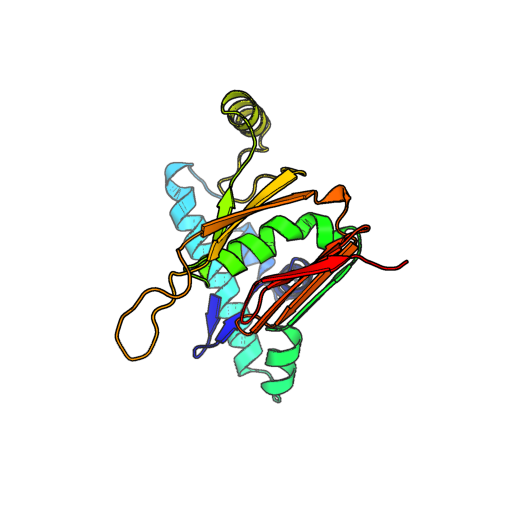uctures (foldseek):
  8fs6-assembly1_H  TM=2.475E-01  e=1.804E-01  Saccharomyces cerevisiae
  8fs7-assembly1_H  TM=2.394E-01  e=4.336E-01  Saccharomyces cerevisiae
  8fs8-assembly1_H  TM=2.369E-01  e=1.105E+00  Saccharomyces cerevisiae
  7stb-assembly1_G  TM=2.436E-01  e=1.570E+00  Saccharomyces cerevisiae S288C
  7st9-assembly1_G  TM=1.871E-01  e=1.871E+00  Saccharomyces cerevisiae S288C